Protein AF-A0AAW1U5P9-F1 (afdb_monomer_lite)

Structure (mmCIF, N/CA/C/O backbone):
data_AF-A0AAW1U5P9-F1
#
_entry.id   AF-A0AAW1U5P9-F1
#
loop_
_atom_site.group_PDB
_atom_site.id
_atom_site.type_symbol
_atom_site.label_atom_id
_atom_site.label_alt_id
_atom_site.label_comp_id
_atom_site.label_asym_id
_atom_site.label_entity_id
_atom_site.label_seq_id
_atom_site.pdbx_PDB_ins_code
_atom_site.Cartn_x
_atom_site.Cartn_y
_atom_site.Cartn_z
_atom_site.occupancy
_atom_site.B_iso_or_equiv
_atom_site.auth_seq_id
_atom_site.auth_comp_id
_atom_site.auth_asym_id
_atom_site.auth_atom_id
_atom_site.pdbx_PDB_model_num
ATOM 1 N N . MET A 1 1 ? 28.291 9.299 -18.174 1.00 48.38 1 MET A N 1
ATOM 2 C CA . MET A 1 1 ? 28.175 8.679 -16.845 1.00 48.38 1 MET A CA 1
ATOM 3 C C . MET A 1 1 ? 29.379 9.101 -16.051 1.00 48.38 1 MET A C 1
ATOM 5 O O . MET A 1 1 ? 30.495 8.841 -16.494 1.00 48.38 1 MET A O 1
ATOM 9 N N . LYS A 1 2 ? 29.157 9.832 -14.963 1.00 45.12 2 LYS A N 1
ATOM 10 C CA . LYS A 1 2 ? 30.218 10.038 -13.979 1.00 45.12 2 LYS A CA 1
ATOM 11 C C . LYS A 1 2 ? 30.453 8.709 -13.267 1.00 45.12 2 LYS A C 1
ATOM 13 O O . LYS A 1 2 ? 29.549 7.875 -13.182 1.00 45.12 2 LYS A O 1
ATOM 18 N N . ASP A 1 3 ? 31.670 8.495 -12.792 1.00 51.38 3 ASP A N 1
ATOM 19 C CA . ASP A 1 3 ? 31.967 7.335 -11.963 1.00 51.38 3 ASP A CA 1
ATOM 20 C C . ASP A 1 3 ? 31.011 7.330 -10.759 1.00 51.38 3 ASP A C 1
ATOM 22 O O . ASP A 1 3 ? 30.944 8.315 -10.023 1.00 51.38 3 ASP A O 1
ATOM 26 N N . ASN A 1 4 ? 30.291 6.217 -10.566 1.00 64.50 4 ASN A N 1
ATOM 27 C CA . ASN A 1 4 ? 29.450 5.920 -9.396 1.00 64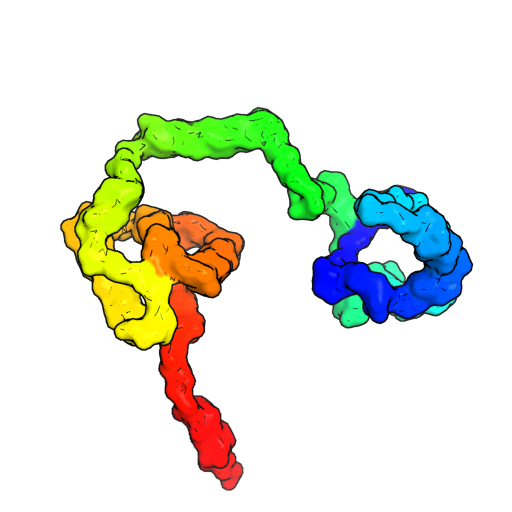.50 4 ASN A CA 1
ATOM 28 C C . ASN A 1 4 ? 27.981 6.419 -9.387 1.00 64.50 4 ASN A C 1
ATOM 30 O O . ASN A 1 4 ? 27.355 6.396 -8.329 1.00 64.50 4 ASN A O 1
ATOM 34 N N . GLU A 1 5 ? 27.398 6.806 -10.527 1.00 74.19 5 GLU A N 1
ATOM 35 C CA . GLU A 1 5 ? 25.946 7.065 -10.625 1.00 74.19 5 GLU A CA 1
ATOM 36 C C . GLU A 1 5 ? 25.176 5.726 -10.703 1.00 74.19 5 GLU A C 1
ATOM 38 O O . GLU A 1 5 ? 25.390 4.919 -11.613 1.00 74.19 5 GLU A O 1
ATOM 43 N N . MET A 1 6 ? 24.297 5.456 -9.734 1.00 81.06 6 MET A N 1
ATOM 44 C CA . MET A 1 6 ? 23.477 4.239 -9.674 1.00 81.06 6 MET A CA 1
ATOM 45 C C . MET A 1 6 ? 22.011 4.622 -9.870 1.00 81.06 6 MET A C 1
ATOM 47 O O . MET A 1 6 ? 21.589 5.634 -9.338 1.00 81.06 6 MET A O 1
ATOM 51 N N . PHE A 1 7 ? 21.228 3.837 -10.609 1.00 83.19 7 PHE A N 1
ATOM 52 C CA . PHE A 1 7 ? 19.817 4.138 -10.879 1.00 83.19 7 PHE A CA 1
ATOM 53 C C . PHE A 1 7 ? 18.933 2.963 -10.470 1.00 83.19 7 PHE A C 1
ATOM 55 O O . PHE A 1 7 ? 19.292 1.807 -10.716 1.00 83.19 7 PHE A O 1
ATOM 62 N N . SER A 1 8 ? 17.795 3.250 -9.832 1.00 86.06 8 SER A N 1
ATOM 63 C CA . SER A 1 8 ? 16.871 2.218 -9.349 1.00 86.06 8 SER A CA 1
ATOM 64 C C . SER A 1 8 ? 15.868 1.828 -10.427 1.00 86.06 8 SER A C 1
ATOM 66 O O . SER A 1 8 ? 15.216 2.684 -11.024 1.00 86.06 8 SER A O 1
ATOM 68 N N . ILE A 1 9 ? 15.707 0.523 -10.656 1.00 86.06 9 ILE A N 1
ATOM 69 C CA . ILE A 1 9 ? 14.618 -0.014 -11.478 1.00 86.06 9 ILE A CA 1
ATOM 70 C C . ILE A 1 9 ? 13.440 -0.331 -10.542 1.00 86.06 9 ILE A C 1
ATOM 72 O O . ILE A 1 9 ? 13.634 -1.091 -9.590 1.00 86.06 9 ILE A O 1
ATOM 76 N N . PRO A 1 10 ? 12.218 0.169 -10.814 1.00 81.81 10 PRO A N 1
ATOM 77 C CA . PRO A 1 10 ? 11.046 -0.115 -9.984 1.00 81.81 10 PRO A CA 1
ATOM 78 C C . PRO A 1 10 ? 10.781 -1.617 -9.819 1.00 81.81 10 PRO A C 1
AT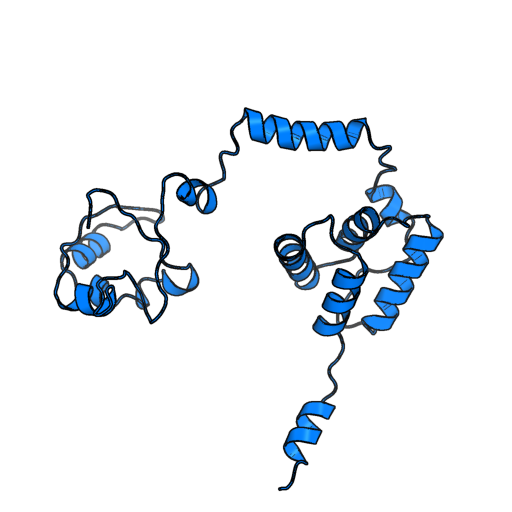OM 80 O O . PRO A 1 10 ? 10.904 -2.366 -10.787 1.00 81.81 10 PRO A O 1
ATOM 83 N N . ASP A 1 11 ? 10.318 -2.057 -8.643 1.00 83.44 11 ASP A N 1
ATOM 84 C CA . ASP A 1 11 ? 10.116 -3.483 -8.301 1.00 83.44 11 ASP A CA 1
ATOM 85 C C . ASP A 1 11 ? 9.337 -4.283 -9.350 1.00 83.44 11 ASP A C 1
ATOM 87 O O . ASP A 1 11 ? 9.671 -5.422 -9.676 1.00 83.44 11 ASP A O 1
ATOM 91 N N . LYS A 1 12 ? 8.303 -3.671 -9.935 1.00 85.25 12 LYS A N 1
ATOM 92 C CA . LYS A 1 12 ? 7.463 -4.300 -10.969 1.00 85.25 12 LYS A CA 1
ATOM 93 C C . LYS A 1 12 ? 8.224 -4.577 -12.269 1.00 85.25 12 LYS A C 1
ATOM 95 O O . LYS A 1 12 ? 7.792 -5.409 -13.064 1.00 85.25 12 LYS A O 1
ATOM 100 N N . LEU A 1 13 ? 9.323 -3.860 -12.489 1.00 85.12 13 LEU A N 1
ATOM 101 C CA . LEU A 1 13 ? 10.150 -3.896 -13.688 1.00 85.12 13 LEU A CA 1
ATOM 102 C C . LEU A 1 13 ? 11.492 -4.609 -13.479 1.00 85.12 13 LEU A C 1
ATOM 104 O O . LEU A 1 13 ? 12.116 -4.940 -14.476 1.00 85.12 13 LEU A O 1
ATOM 108 N N . GLN A 1 14 ? 11.887 -4.912 -12.236 1.00 87.25 14 GLN A N 1
ATOM 109 C CA . GLN A 1 14 ? 13.105 -5.667 -11.898 1.00 87.25 14 GLN A CA 1
ATOM 110 C C . GLN A 1 14 ? 13.171 -7.128 -12.397 1.00 87.25 14 GLN A C 1
ATOM 112 O O . GLN A 1 14 ? 14.285 -7.639 -12.560 1.00 87.25 14 GLN A O 1
ATOM 117 N N . PRO A 1 15 ? 12.059 -7.874 -12.605 1.00 89.25 15 PRO A N 1
ATOM 118 C CA . PRO A 1 15 ? 12.152 -9.260 -13.047 1.00 89.25 15 PRO A CA 1
ATOM 119 C C . PRO A 1 15 ? 12.975 -9.413 -14.329 1.00 89.25 15 PRO A C 1
ATOM 121 O O . PRO A 1 15 ? 12.656 -8.837 -15.363 1.00 89.25 15 PRO A O 1
ATOM 124 N N . VAL A 1 16 ? 13.985 -10.289 -14.288 1.00 87.25 16 VAL A N 1
ATOM 125 C CA . VAL A 1 16 ? 14.960 -10.474 -15.382 1.00 87.25 16 VAL A CA 1
ATOM 126 C C . VAL A 1 16 ? 14.334 -10.755 -16.749 1.00 87.25 16 VAL A C 1
ATOM 128 O O . VAL A 1 16 ? 14.873 -10.351 -17.772 1.00 87.25 16 VAL A O 1
ATOM 131 N N . LYS A 1 17 ? 13.156 -11.391 -16.760 1.00 88.81 17 LYS A N 1
ATOM 132 C CA . LYS A 1 17 ? 12.369 -11.687 -17.967 1.00 88.81 17 LYS A CA 1
ATOM 133 C C . LYS A 1 17 ? 11.932 -10.435 -18.734 1.00 88.81 17 LYS A C 1
ATOM 135 O O . LYS A 1 17 ? 11.450 -10.557 -19.848 1.00 88.81 17 LYS A O 1
ATOM 140 N N . LEU A 1 18 ? 12.016 -9.258 -18.118 1.00 90.56 18 LEU A N 1
ATOM 141 C CA . LEU A 1 18 ? 11.680 -7.983 -18.743 1.00 90.56 18 LEU A CA 1
ATOM 142 C C . LEU A 1 18 ? 12.897 -7.334 -19.414 1.00 90.56 18 LEU A C 1
ATOM 144 O O . LEU A 1 18 ? 12.707 -6.391 -20.177 1.00 90.56 18 LEU A O 1
ATOM 148 N N . HIS A 1 19 ? 14.109 -7.834 -19.153 1.00 92.38 19 HIS A N 1
ATOM 149 C CA . HIS A 1 19 ? 15.386 -7.246 -19.556 1.00 92.38 19 HIS A CA 1
ATOM 150 C C . HIS A 1 19 ? 16.081 -8.075 -20.652 1.00 92.38 19 HIS A C 1
ATOM 152 O O . HIS A 1 19 ? 17.210 -8.544 -20.482 1.00 92.38 19 HIS A O 1
ATOM 158 N N . ASP A 1 20 ? 15.416 -8.253 -21.797 1.00 91.38 20 ASP A N 1
ATOM 159 C CA . ASP A 1 20 ? 15.897 -9.110 -22.893 1.00 91.38 20 ASP A CA 1
ATOM 160 C C . ASP A 1 20 ? 17.294 -8.717 -23.400 1.00 91.38 20 ASP A C 1
ATOM 162 O O . ASP A 1 20 ? 18.149 -9.581 -23.605 1.00 91.38 20 ASP A O 1
ATOM 166 N N . ALA A 1 21 ? 17.561 -7.414 -23.538 1.00 89.88 21 ALA A N 1
ATOM 167 C CA . ALA A 1 21 ? 18.862 -6.900 -23.968 1.00 89.88 21 ALA A CA 1
ATOM 168 C C . ALA A 1 21 ? 19.995 -7.294 -22.998 1.00 89.88 21 ALA A C 1
ATOM 170 O O . ALA A 1 21 ? 21.075 -7.693 -23.433 1.00 89.88 21 ALA A O 1
ATOM 171 N N . VAL A 1 22 ? 19.736 -7.275 -21.683 1.00 91.44 22 VAL A N 1
ATOM 172 C CA . VAL A 1 22 ? 20.699 -7.726 -20.660 1.00 91.44 22 VAL A CA 1
ATOM 173 C C . VAL A 1 22 ? 20.889 -9.235 -20.740 1.00 91.44 22 VAL A C 1
ATOM 175 O O . VAL A 1 22 ? 22.025 -9.713 -20.691 1.00 91.44 22 VAL A O 1
ATOM 178 N N . MET A 1 23 ? 19.803 -9.994 -20.920 1.00 90.12 23 MET A N 1
ATOM 179 C CA . MET A 1 23 ? 19.863 -11.452 -21.007 1.00 90.12 23 MET A CA 1
ATOM 180 C C . MET A 1 23 ? 20.708 -11.951 -22.182 1.00 90.12 23 MET A C 1
ATOM 182 O O . MET A 1 23 ? 21.353 -12.993 -22.069 1.00 90.12 23 MET A O 1
ATOM 186 N N . LYS A 1 24 ? 20.746 -11.223 -23.300 1.00 90.12 24 LYS A N 1
ATOM 187 C CA . LYS A 1 24 ? 21.588 -11.573 -24.455 1.00 90.12 24 LYS A CA 1
ATOM 188 C C . LYS A 1 24 ? 23.085 -11.389 -24.198 1.00 90.12 24 LYS A C 1
ATOM 190 O O . LYS A 1 24 ? 23.901 -11.936 -24.938 1.00 90.12 24 LYS A O 1
ATOM 195 N N . THR A 1 25 ? 23.478 -10.633 -23.172 1.00 91.19 25 THR A N 1
ATOM 196 C CA . THR A 1 25 ? 24.897 -10.363 -22.922 1.00 91.19 25 THR A CA 1
ATOM 197 C C . THR A 1 25 ? 25.643 -11.616 -22.466 1.00 91.19 25 THR A C 1
ATOM 199 O O . THR A 1 25 ? 25.174 -12.407 -21.644 1.00 91.19 25 THR A O 1
ATOM 202 N N . HIS A 1 26 ? 26.869 -11.782 -22.963 1.00 91.12 26 HIS A N 1
ATOM 203 C CA . HIS A 1 26 ? 27.720 -12.918 -22.601 1.00 91.12 26 HIS A CA 1
ATOM 204 C C . HIS A 1 26 ? 28.043 -12.958 -21.094 1.00 91.12 26 HIS A C 1
ATOM 206 O O . HIS A 1 26 ? 28.198 -14.036 -20.522 1.00 91.12 26 HIS A O 1
ATOM 212 N N . ILE A 1 27 ? 28.122 -11.792 -20.439 1.00 90.62 27 ILE A N 1
ATOM 213 C CA . ILE A 1 27 ? 28.323 -11.683 -18.989 1.00 90.62 27 ILE A CA 1
ATOM 214 C C . ILE A 1 27 ? 27.120 -12.252 -18.240 1.00 90.62 27 ILE A C 1
ATOM 216 O O . ILE A 1 27 ? 27.306 -13.079 -17.348 1.00 90.62 27 ILE A O 1
ATOM 220 N N . PHE A 1 28 ? 25.896 -11.882 -18.630 1.00 90.31 28 PHE A N 1
ATOM 221 C CA . PHE A 1 28 ? 24.690 -12.421 -18.006 1.00 90.31 28 PHE A CA 1
ATOM 222 C C . PHE A 1 28 ? 24.611 -13.947 -18.140 1.00 90.31 28 PHE A C 1
ATOM 224 O O . PHE A 1 28 ? 24.324 -14.637 -17.163 1.00 90.31 28 PHE A O 1
ATOM 231 N N . GLN A 1 29 ? 24.937 -14.496 -19.315 1.00 90.44 29 GLN A N 1
ATOM 232 C CA . GLN A 1 29 ? 24.950 -15.949 -19.518 1.00 90.44 29 GLN A CA 1
ATOM 233 C C . GLN A 1 29 ? 25.956 -16.653 -18.594 1.00 90.44 29 GLN A C 1
ATOM 235 O O . GLN A 1 29 ? 25.620 -17.661 -17.972 1.00 90.44 29 GLN A O 1
ATOM 240 N N . LYS A 1 30 ? 27.154 -16.081 -18.405 1.00 90.69 30 LYS A N 1
ATOM 241 C CA . LYS A 1 30 ? 28.139 -16.592 -17.434 1.00 90.69 30 LYS A CA 1
ATOM 242 C C . LYS A 1 30 ? 27.617 -16.521 -15.995 1.00 90.69 30 LYS A C 1
ATOM 244 O O . LYS A 1 30 ? 27.738 -17.495 -15.249 1.00 90.69 30 LYS A O 1
ATOM 249 N N . VAL A 1 31 ? 26.989 -15.412 -15.598 1.00 89.38 31 VAL A N 1
ATOM 250 C CA . VAL A 1 31 ? 26.372 -15.277 -14.265 1.00 89.38 31 VAL A CA 1
ATOM 251 C C . VAL A 1 31 ? 25.300 -16.344 -14.052 1.00 89.38 31 VAL A C 1
ATOM 253 O O . VAL A 1 31 ? 25.328 -17.054 -13.051 1.00 89.38 31 VAL A O 1
ATOM 256 N N . ARG A 1 32 ? 24.418 -16.550 -15.032 1.00 86.69 32 ARG A N 1
ATOM 257 C CA . ARG A 1 32 ? 23.360 -17.564 -14.969 1.00 86.69 32 ARG A CA 1
ATOM 258 C C . ARG A 1 32 ? 23.902 -18.980 -14.763 1.00 86.69 32 ARG A C 1
ATOM 260 O O . ARG A 1 32 ? 23.296 -19.754 -14.035 1.00 86.69 32 ARG A O 1
ATOM 267 N N . THR A 1 33 ? 25.033 -19.320 -15.379 1.00 87.88 33 THR A N 1
ATOM 268 C CA . THR A 1 33 ? 25.667 -20.640 -15.193 1.00 87.88 33 THR A CA 1
ATOM 269 C C . THR A 1 33 ? 26.395 -20.802 -13.854 1.00 87.88 33 THR A C 1
ATOM 271 O O . THR A 1 33 ? 26.596 -21.927 -13.399 1.00 87.88 33 THR A O 1
ATOM 274 N N . THR A 1 34 ? 26.799 -19.694 -13.224 1.00 86.19 34 THR A N 1
ATOM 275 C CA . THR A 1 34 ? 27.612 -19.695 -11.994 1.00 86.19 34 THR A CA 1
ATOM 276 C C . THR A 1 34 ? 26.786 -19.552 -10.716 1.00 86.19 34 THR A C 1
ATOM 278 O O . THR A 1 34 ? 27.224 -20.024 -9.670 1.00 86.19 34 THR A O 1
ATOM 281 N N . LEU A 1 35 ? 25.592 -18.958 -10.783 1.00 86.94 35 LEU A N 1
ATOM 282 C CA . LEU A 1 35 ? 24.643 -18.909 -9.667 1.00 86.94 35 LEU A CA 1
ATOM 283 C C . LEU A 1 35 ? 23.876 -20.237 -9.579 1.00 86.94 35 LEU A C 1
ATOM 285 O O . LEU A 1 35 ? 22.883 -20.434 -10.277 1.00 86.94 35 LEU A O 1
ATOM 289 N N . GLN A 1 36 ? 24.357 -21.164 -8.746 1.00 80.38 36 GLN A N 1
ATOM 290 C CA . GLN A 1 36 ? 23.812 -22.528 -8.659 1.00 80.38 36 GLN A CA 1
ATOM 291 C C . GLN A 1 36 ? 23.010 -22.789 -7.381 1.00 80.38 36 GLN A C 1
ATOM 293 O O . GLN A 1 36 ? 22.105 -23.626 -7.390 1.00 80.38 36 GLN A O 1
ATOM 298 N N . ARG A 1 37 ? 23.313 -22.097 -6.274 1.00 81.62 37 ARG A N 1
ATOM 299 C CA . ARG A 1 37 ? 22.613 -22.286 -4.998 1.00 81.62 37 ARG A CA 1
ATOM 300 C C . ARG A 1 37 ? 21.555 -21.209 -4.782 1.00 81.62 37 ARG A C 1
ATOM 302 O O . ARG A 1 37 ? 21.640 -20.090 -5.288 1.00 81.62 37 ARG A O 1
ATOM 309 N N . ARG A 1 38 ? 20.530 -21.553 -3.996 1.00 70.06 38 ARG A N 1
ATOM 310 C CA . ARG A 1 38 ? 19.533 -20.575 -3.543 1.00 70.06 38 ARG A CA 1
ATOM 311 C C . ARG A 1 38 ? 20.245 -19.492 -2.729 1.00 70.06 38 ARG A C 1
ATOM 313 O O . ARG A 1 38 ? 21.048 -19.819 -1.863 1.00 70.06 38 ARG A O 1
ATOM 320 N N . HIS A 1 39 ? 19.900 -18.235 -3.001 1.00 80.00 39 HIS A N 1
ATOM 321 C CA . HIS A 1 39 ? 20.471 -17.027 -2.387 1.00 80.00 39 HIS A CA 1
ATOM 322 C C . HIS A 1 39 ? 21.902 -16.653 -2.808 1.00 80.00 39 HIS A C 1
ATOM 324 O O . HIS A 1 39 ? 22.426 -15.673 -2.278 1.00 80.00 39 HIS A O 1
ATOM 330 N N . ASP A 1 40 ? 22.504 -17.331 -3.794 1.00 81.00 40 ASP A N 1
ATOM 331 C CA . ASP A 1 40 ? 23.744 -16.841 -4.403 1.00 81.00 40 ASP A CA 1
ATOM 332 C C . ASP A 1 40 ? 23.484 -15.482 -5.079 1.00 81.00 40 ASP A C 1
ATOM 334 O O . ASP A 1 40 ? 22.561 -15.329 -5.885 1.00 81.00 40 ASP A O 1
ATOM 338 N N . LYS A 1 41 ? 24.310 -14.484 -4.757 1.00 84.62 41 LYS A N 1
ATOM 339 C CA . LYS A 1 41 ? 24.285 -13.149 -5.369 1.00 84.62 41 LYS A CA 1
ATOM 340 C C . LYS A 1 41 ? 25.670 -12.816 -5.903 1.00 84.62 41 LYS A C 1
ATOM 342 O O . LYS A 1 41 ? 26.676 -13.139 -5.273 1.00 84.62 41 LYS A O 1
ATOM 347 N N . ARG A 1 42 ? 25.731 -12.151 -7.057 1.00 82.12 42 ARG A N 1
ATOM 348 C CA . ARG A 1 42 ? 26.996 -11.706 -7.645 1.00 82.12 42 ARG A CA 1
ATOM 349 C C . ARG A 1 42 ? 26.826 -10.387 -8.374 1.00 82.12 42 ARG A C 1
ATOM 351 O O . ARG A 1 42 ? 25.918 -10.242 -9.185 1.00 82.12 42 ARG A O 1
ATOM 358 N N . GLN A 1 43 ? 27.733 -9.461 -8.096 1.00 85.31 43 GLN A N 1
ATOM 359 C CA . GLN A 1 43 ? 27.838 -8.201 -8.814 1.00 85.31 43 GLN A CA 1
ATOM 360 C C . GLN A 1 43 ? 28.810 -8.371 -9.982 1.00 85.31 43 GLN A C 1
ATOM 362 O O . GLN A 1 43 ? 29.884 -8.958 -9.830 1.00 85.31 43 GLN A O 1
ATOM 367 N N . VAL A 1 44 ? 28.409 -7.894 -11.156 1.00 85.44 44 VAL A N 1
ATOM 368 C CA . VAL A 1 44 ? 29.209 -7.936 -12.382 1.00 85.44 44 VAL A CA 1
ATOM 369 C C . VAL A 1 44 ? 29.072 -6.622 -13.130 1.00 85.44 44 VAL A C 1
ATOM 371 O O . VAL A 1 44 ? 28.047 -5.951 -13.035 1.00 85.44 44 VAL A O 1
ATOM 374 N N . TRP A 1 45 ? 30.097 -6.291 -13.904 1.00 86.69 45 TRP A N 1
ATOM 375 C CA . TRP A 1 45 ? 30.088 -5.142 -14.798 1.00 86.69 45 TRP A CA 1
ATOM 376 C C . TRP A 1 45 ? 29.741 -5.601 -16.213 1.00 86.69 45 TRP A C 1
ATOM 378 O O . TRP A 1 45 ? 30.298 -6.584 -16.706 1.00 86.69 45 TRP A O 1
ATOM 388 N N . ILE A 1 46 ? 28.814 -4.896 -16.857 1.00 86.81 46 ILE A N 1
ATOM 389 C CA . ILE A 1 46 ? 28.417 -5.128 -18.247 1.00 86.81 46 ILE A CA 1
ATOM 390 C C . ILE A 1 46 ? 28.720 -3.850 -19.022 1.00 86.81 46 ILE A C 1
ATOM 392 O O . ILE A 1 46 ? 28.278 -2.770 -18.640 1.00 86.81 46 ILE A O 1
ATOM 396 N N . SER A 1 47 ? 29.480 -3.967 -20.108 1.00 86.88 47 SER A N 1
ATOM 397 C CA . SER A 1 47 ? 29.719 -2.843 -21.014 1.00 86.88 47 SER A CA 1
ATOM 398 C C . SER A 1 47 ? 28.433 -2.478 -21.759 1.00 86.88 47 SER A C 1
ATOM 400 O O . SER A 1 47 ? 27.720 -3.365 -22.230 1.00 86.88 47 SER A O 1
ATOM 402 N N . ILE A 1 48 ? 28.154 -1.181 -21.900 1.00 86.88 48 ILE A N 1
ATOM 403 C CA . ILE A 1 48 ? 26.968 -0.691 -22.612 1.00 86.88 48 ILE A CA 1
ATOM 404 C C . ILE A 1 48 ? 27.124 -0.988 -24.110 1.00 86.88 48 ILE A C 1
ATOM 406 O O . ILE A 1 48 ? 27.950 -0.381 -24.791 1.00 86.88 48 ILE A O 1
ATOM 410 N N . THR A 1 49 ? 26.333 -1.933 -24.617 1.00 89.50 49 THR A N 1
ATOM 411 C CA . THR A 1 49 ? 26.199 -2.224 -26.052 1.00 89.50 49 THR A CA 1
ATOM 412 C C . THR A 1 49 ? 25.168 -1.288 -26.696 1.00 89.50 49 THR A C 1
ATOM 414 O O . THR A 1 49 ? 24.366 -0.701 -25.970 1.00 89.50 49 THR A O 1
ATOM 417 N N . PRO A 1 50 ? 25.128 -1.160 -28.037 1.00 88.62 50 PRO A N 1
ATOM 418 C CA . PRO A 1 50 ? 24.092 -0.376 -28.716 1.00 88.62 50 PRO A CA 1
ATOM 419 C C . PRO A 1 50 ? 22.669 -0.805 -28.326 1.00 88.62 50 PRO A C 1
ATOM 421 O O . PRO A 1 50 ? 21.879 0.033 -27.920 1.00 88.62 50 PRO A O 1
ATOM 424 N N . GLU A 1 51 ? 22.389 -2.117 -28.285 1.00 89.56 51 GLU A N 1
ATOM 425 C CA . GLU A 1 51 ? 21.079 -2.638 -27.847 1.00 89.56 51 GLU A CA 1
ATOM 426 C C . GLU A 1 51 ? 20.708 -2.208 -26.416 1.00 89.56 51 GLU A C 1
ATOM 428 O O . GLU A 1 51 ? 19.548 -1.918 -26.126 1.00 89.56 51 GLU A O 1
ATOM 433 N N . LEU A 1 52 ? 21.685 -2.173 -25.499 1.00 89.56 52 LEU A N 1
ATOM 434 C CA . LEU A 1 52 ? 21.457 -1.703 -24.132 1.00 89.56 52 LEU A CA 1
ATOM 435 C C . LEU A 1 52 ? 21.273 -0.189 -24.084 1.00 89.56 52 LEU A C 1
ATOM 437 O O . LEU A 1 52 ? 20.451 0.285 -23.308 1.00 89.56 52 LEU A O 1
ATOM 441 N N . ARG A 1 53 ? 22.011 0.560 -24.907 1.00 88.56 53 ARG A N 1
ATOM 442 C CA . ARG A 1 53 ? 21.862 2.010 -24.990 1.00 88.56 53 ARG A CA 1
ATOM 443 C C . ARG A 1 53 ? 20.442 2.374 -25.411 1.00 88.56 53 ARG A C 1
ATOM 445 O O . ARG A 1 53 ? 19.786 3.092 -24.676 1.00 88.56 53 ARG A O 1
ATOM 452 N N . ASP A 1 54 ? 19.947 1.784 -26.491 1.00 87.81 54 ASP A N 1
ATOM 453 C CA . ASP A 1 54 ? 18.607 2.075 -27.015 1.00 87.81 54 ASP A CA 1
ATOM 454 C C . ASP A 1 54 ? 17.487 1.645 -26.051 1.00 87.81 54 ASP A C 1
ATOM 456 O O . ASP A 1 54 ? 16.387 2.189 -26.066 1.00 87.81 54 ASP A O 1
ATOM 460 N N . THR A 1 55 ? 17.750 0.649 -25.197 1.00 89.00 55 THR A N 1
ATOM 461 C CA . THR A 1 55 ? 16.761 0.154 -24.225 1.00 89.00 55 THR A CA 1
ATOM 462 C C . THR A 1 55 ? 16.726 0.985 -22.940 1.00 89.00 55 THR A C 1
ATOM 464 O O . THR A 1 55 ? 15.661 1.111 -22.331 1.00 89.00 55 THR A O 1
ATOM 467 N N . TYR A 1 56 ? 17.884 1.484 -22.493 1.00 89.69 56 TYR A N 1
ATOM 468 C CA . TYR A 1 56 ? 18.043 2.100 -21.171 1.00 89.69 56 TYR A CA 1
ATOM 469 C C . TYR A 1 56 ? 18.316 3.603 -21.194 1.00 89.69 56 TYR A C 1
ATOM 471 O O . TYR A 1 56 ? 18.374 4.220 -20.134 1.00 89.69 56 TYR A O 1
ATOM 479 N N . PHE A 1 57 ? 18.491 4.191 -22.373 1.00 87.94 57 PHE A N 1
ATOM 480 C CA . PHE A 1 57 ? 18.689 5.620 -22.558 1.00 87.94 57 PHE A CA 1
ATOM 481 C C . PHE A 1 57 ? 17.668 6.145 -23.565 1.00 87.94 57 PHE A C 1
ATOM 483 O O . PHE A 1 57 ? 17.269 5.429 -24.483 1.00 87.94 57 PHE A O 1
ATOM 490 N N . ASP A 1 58 ? 17.211 7.375 -23.372 1.00 84.38 58 ASP A N 1
ATOM 491 C CA . ASP A 1 58 ? 16.473 8.106 -24.400 1.00 84.38 58 ASP A CA 1
ATOM 492 C C . ASP A 1 58 ? 17.426 8.880 -25.333 1.00 84.38 58 ASP A C 1
ATOM 494 O O . ASP A 1 58 ? 18.653 8.828 -25.196 1.00 84.38 58 ASP A O 1
ATOM 498 N N . GLU A 1 59 ? 16.851 9.579 -26.314 1.00 80.69 59 GLU A N 1
ATOM 499 C CA . GLU A 1 59 ? 17.590 10.400 -27.285 1.00 80.69 59 GLU A CA 1
ATOM 500 C C . GLU A 1 59 ? 18.328 11.577 -26.622 1.00 80.69 59 GLU A C 1
ATOM 502 O O . GLU A 1 59 ? 19.361 12.021 -27.125 1.00 80.69 59 GLU A O 1
ATOM 507 N N . ASP A 1 60 ? 17.838 12.028 -25.464 1.00 77.62 60 ASP A N 1
ATOM 508 C CA . ASP A 1 60 ? 18.397 13.124 -24.671 1.00 77.62 60 ASP A CA 1
ATOM 509 C C . ASP A 1 60 ? 19.473 12.648 -23.670 1.00 77.62 60 ASP A C 1
ATOM 511 O O . ASP A 1 60 ? 20.122 13.457 -23.002 1.00 77.62 60 ASP A O 1
ATOM 515 N N . GLY A 1 61 ? 19.715 11.335 -23.585 1.00 76.25 61 GLY A N 1
ATOM 516 C CA . GLY A 1 61 ? 20.715 10.721 -22.714 1.00 76.25 61 GLY A CA 1
ATOM 517 C C . GLY A 1 61 ? 20.261 10.483 -21.272 1.00 76.25 61 GLY A C 1
ATOM 518 O O . GLY A 1 61 ? 21.099 10.140 -20.431 1.00 76.25 61 GLY A O 1
ATOM 519 N N . ASN A 1 62 ? 18.969 10.623 -20.970 1.00 80.25 62 ASN A N 1
ATOM 520 C CA . ASN A 1 62 ? 18.406 10.260 -19.675 1.00 80.25 62 ASN A CA 1
ATOM 521 C C . ASN A 1 62 ? 18.250 8.746 -19.553 1.00 80.25 62 ASN A C 1
ATOM 523 O O . ASN A 1 62 ? 17.963 8.046 -20.524 1.00 80.25 62 ASN A O 1
ATOM 527 N N . ILE A 1 63 ? 18.399 8.235 -18.331 1.00 84.44 63 ILE A N 1
ATOM 528 C CA . ILE A 1 63 ? 18.284 6.802 -18.071 1.00 84.44 63 ILE A CA 1
ATOM 529 C C . ILE A 1 63 ? 16.821 6.451 -17.839 1.00 84.44 63 ILE A C 1
ATOM 531 O O . ILE A 1 63 ? 16.192 6.927 -16.896 1.00 84.44 63 ILE A O 1
ATOM 535 N N . GLN A 1 64 ? 16.292 5.573 -18.681 1.00 85.31 64 GLN A N 1
ATOM 536 C CA . GLN A 1 64 ? 14.905 5.138 -18.640 1.00 85.31 64 GLN A CA 1
ATOM 537 C C . GLN A 1 64 ? 14.783 3.625 -18.794 1.00 85.31 64 GLN A C 1
ATOM 539 O O . GLN A 1 64 ? 15.718 2.938 -19.183 1.00 85.31 64 GLN A O 1
ATOM 544 N N . PHE A 1 65 ? 13.606 3.077 -18.519 1.00 88.50 65 PHE A N 1
ATOM 545 C CA . PHE A 1 65 ? 13.276 1.707 -18.881 1.00 88.50 65 PHE A CA 1
ATOM 546 C C . PHE A 1 65 ? 11.774 1.566 -19.126 1.00 88.50 65 PHE A C 1
ATOM 548 O O . PHE A 1 65 ? 10.962 1.881 -18.260 1.00 88.50 65 PHE A O 1
ATOM 555 N N . LYS A 1 66 ? 11.384 1.085 -20.316 1.00 82.50 66 LYS A N 1
ATOM 556 C CA . LYS A 1 66 ? 9.972 0.936 -20.735 1.00 82.50 66 LYS A CA 1
ATOM 557 C C . LYS A 1 66 ? 9.130 2.214 -20.553 1.00 82.50 66 LYS A C 1
ATOM 559 O O . LYS A 1 66 ? 7.981 2.139 -20.125 1.00 82.50 66 LYS A O 1
ATOM 564 N N . GLY A 1 67 ? 9.711 3.373 -20.867 1.00 75.44 67 GLY A N 1
ATOM 565 C CA . GLY A 1 67 ? 9.051 4.679 -20.747 1.00 75.44 67 GLY A CA 1
ATOM 566 C C . GLY A 1 67 ? 8.983 5.238 -19.321 1.00 75.44 67 GLY A C 1
ATOM 567 O O . GLY A 1 67 ? 8.321 6.247 -19.102 1.00 75.44 67 GLY A O 1
ATOM 568 N N . TYR A 1 68 ? 9.651 4.600 -18.355 1.00 78.00 68 TYR A N 1
ATOM 569 C CA . TYR A 1 68 ? 9.850 5.142 -17.012 1.00 78.00 68 TYR A CA 1
ATOM 570 C C . TYR A 1 68 ? 11.241 5.746 -16.899 1.00 78.00 68 TYR A C 1
ATOM 572 O O . TYR A 1 68 ? 12.222 5.029 -17.080 1.00 78.00 68 TYR A O 1
ATOM 580 N N . LEU A 1 69 ? 11.327 7.027 -16.551 1.00 82.12 69 LEU A N 1
ATOM 581 C CA . LEU A 1 69 ? 12.585 7.650 -16.152 1.00 82.12 69 LEU A CA 1
ATOM 582 C C . LEU A 1 69 ? 13.050 7.033 -14.825 1.00 82.12 69 LEU A C 1
ATOM 584 O O . LEU A 1 69 ? 12.251 6.912 -13.893 1.00 82.12 69 LEU A O 1
ATOM 588 N N . LEU A 1 70 ? 14.307 6.596 -14.755 1.00 83.25 70 LEU A N 1
ATOM 589 C CA . LEU A 1 70 ? 14.847 5.965 -13.553 1.00 83.25 70 LEU A CA 1
ATOM 590 C C . LEU A 1 70 ? 15.374 7.017 -12.580 1.00 83.25 70 LEU A C 1
ATOM 592 O O . LEU A 1 70 ? 15.970 8.017 -12.976 1.00 83.25 70 LEU A O 1
ATOM 596 N N . GLU A 1 71 ? 15.175 6.760 -11.292 1.00 76.56 71 GLU A N 1
ATOM 597 C CA . GLU A 1 71 ? 15.649 7.641 -10.229 1.00 76.56 71 GLU A CA 1
ATOM 598 C C . GLU A 1 71 ? 17.105 7.333 -9.882 1.00 76.56 71 GLU A C 1
ATOM 600 O O . GLU A 1 71 ? 17.496 6.169 -9.736 1.00 76.56 71 GLU A O 1
ATOM 605 N N . GLU A 1 72 ? 17.906 8.387 -9.726 1.00 79.88 72 GLU A N 1
ATOM 606 C CA . GLU A 1 72 ? 19.285 8.274 -9.271 1.00 79.88 72 GLU A CA 1
ATOM 607 C C . GLU A 1 72 ? 19.327 7.897 -7.782 1.00 79.88 72 GLU A C 1
ATOM 609 O O . GLU A 1 72 ? 18.793 8.571 -6.893 1.00 79.88 72 GLU A O 1
ATOM 614 N N . ILE A 1 73 ? 20.011 6.797 -7.501 1.00 78.25 73 ILE A N 1
ATOM 615 C CA . ILE A 1 73 ? 20.343 6.335 -6.168 1.00 78.25 73 ILE A CA 1
ATOM 616 C C . ILE A 1 73 ? 21.564 7.124 -5.686 1.00 78.25 73 ILE A C 1
ATOM 618 O O . ILE A 1 73 ? 22.715 6.738 -5.889 1.00 78.25 73 ILE A O 1
ATOM 622 N N . THR A 1 74 ? 21.303 8.226 -4.991 1.00 75.06 74 THR A N 1
ATOM 623 C CA . THR A 1 74 ? 22.314 8.924 -4.190 1.00 75.06 74 THR A CA 1
ATOM 624 C C . THR A 1 74 ? 22.478 8.223 -2.836 1.00 75.06 74 THR A C 1
ATOM 626 O O . THR A 1 74 ? 21.616 7.442 -2.428 1.00 75.06 74 THR A O 1
ATOM 629 N N . ALA A 1 75 ? 23.550 8.498 -2.085 1.00 57.09 75 ALA A N 1
ATOM 630 C CA . ALA A 1 75 ? 23.708 7.973 -0.717 1.00 57.09 75 ALA A CA 1
ATOM 631 C C . ALA A 1 75 ? 22.496 8.297 0.194 1.00 57.09 75 ALA A C 1
ATOM 633 O O . ALA A 1 75 ? 22.207 7.559 1.133 1.00 57.09 75 ALA A O 1
ATOM 634 N N . THR A 1 76 ? 21.738 9.349 -0.132 1.00 48.97 76 THR A N 1
ATOM 635 C CA . THR A 1 76 ? 20.468 9.721 0.510 1.00 48.97 76 THR A CA 1
ATOM 636 C C . THR A 1 76 ? 19.296 8.823 0.074 1.00 48.97 76 THR A C 1
ATOM 638 O O . THR A 1 76 ? 18.420 8.522 0.882 1.00 48.97 76 THR A O 1
ATOM 641 N N . THR A 1 77 ? 19.284 8.347 -1.176 1.00 48.00 77 THR A N 1
ATOM 642 C CA . THR A 1 77 ? 18.275 7.416 -1.721 1.00 48.00 77 THR A CA 1
ATOM 643 C C . THR A 1 77 ? 18.537 5.961 -1.297 1.00 48.00 77 THR A C 1
ATOM 645 O O . THR A 1 77 ? 17.592 5.197 -1.122 1.00 48.00 77 THR A O 1
ATOM 648 N N . GLN A 1 78 ? 19.795 5.569 -1.027 1.00 43.94 78 GLN A N 1
ATOM 649 C CA . GLN A 1 78 ? 20.123 4.233 -0.482 1.00 43.94 78 GLN A CA 1
ATOM 650 C C . GLN A 1 78 ? 19.491 3.971 0.894 1.00 43.94 78 GLN A C 1
ATOM 652 O O . GLN A 1 78 ? 19.276 2.817 1.257 1.00 43.94 78 GLN A O 1
ATOM 657 N N . GLN A 1 79 ? 19.125 5.023 1.633 1.00 39.38 79 GLN A N 1
ATOM 658 C CA . GLN A 1 79 ? 18.381 4.903 2.889 1.00 39.38 79 GLN A CA 1
ATOM 659 C C . GLN A 1 79 ? 16.887 4.608 2.693 1.00 39.38 79 GLN A C 1
ATOM 661 O O . GLN A 1 79 ? 16.195 4.390 3.682 1.00 39.38 79 GLN A O 1
ATOM 666 N N . GLN A 1 80 ? 16.353 4.614 1.468 1.00 42.31 80 GLN A N 1
ATOM 667 C CA . GLN A 1 80 ? 14.931 4.339 1.232 1.00 42.31 80 GLN A CA 1
ATOM 668 C C . GLN A 1 80 ? 14.645 2.894 0.797 1.00 42.31 80 GLN A C 1
ATOM 670 O O . GLN A 1 80 ? 13.570 2.407 1.133 1.00 42.31 80 GLN A O 1
ATOM 675 N N . ASP A 1 81 ? 15.622 2.174 0.226 1.00 37.88 81 ASP A N 1
ATOM 676 C CA . ASP A 1 81 ? 15.434 0.793 -0.276 1.00 37.88 81 ASP A CA 1
ATOM 677 C C . ASP A 1 81 ? 16.362 -0.271 0.344 1.00 37.88 81 ASP A C 1
ATOM 679 O O . ASP A 1 81 ? 16.325 -1.454 0.008 1.00 37.88 81 ASP A O 1
ATOM 683 N N . SER A 1 82 ? 17.163 0.100 1.337 1.00 38.16 82 SER A N 1
ATOM 684 C CA . SER A 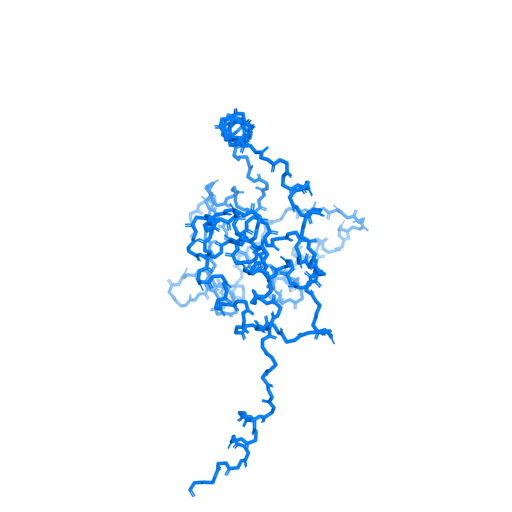1 82 ? 17.685 -0.820 2.350 1.00 38.16 82 SER A CA 1
ATOM 685 C C . SER A 1 82 ? 17.422 -0.155 3.683 1.00 38.16 82 SER A C 1
ATOM 687 O O . SER A 1 82 ? 17.799 0.999 3.831 1.00 38.16 82 SER A O 1
ATOM 689 N N . THR A 1 83 ? 16.725 -0.844 4.593 1.00 37.84 83 THR A N 1
ATOM 690 C CA . THR A 1 83 ? 16.501 -0.491 6.008 1.00 37.84 83 THR A CA 1
ATOM 691 C C . THR A 1 83 ? 17.058 0.882 6.373 1.00 37.84 83 THR A C 1
ATOM 693 O O . THR A 1 83 ? 18.267 0.994 6.557 1.00 37.84 83 THR A O 1
ATOM 696 N N . LYS A 1 84 ? 16.211 1.921 6.450 1.00 34.56 84 LYS A N 1
ATOM 697 C CA . LYS A 1 84 ? 16.618 3.219 6.9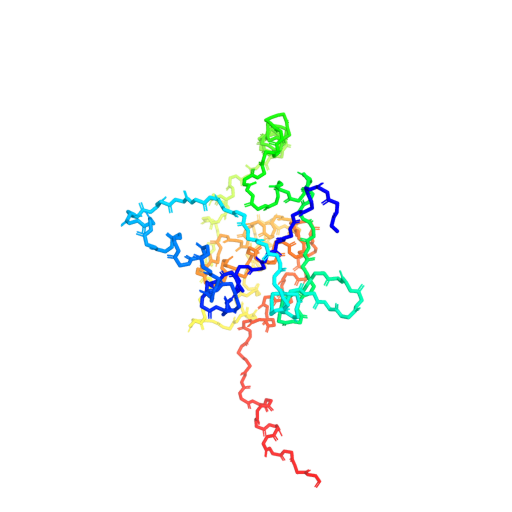95 1.00 34.56 84 LYS A CA 1
ATOM 698 C C . LYS A 1 84 ? 17.419 2.971 8.282 1.00 34.56 84 LYS A C 1
ATOM 700 O O . LYS A 1 84 ? 16.816 2.761 9.334 1.00 34.56 84 LYS A O 1
ATOM 705 N N . GLU A 1 85 ? 18.745 3.094 8.237 1.00 41.00 85 GLU A N 1
ATOM 706 C CA . GLU A 1 85 ? 19.487 3.666 9.354 1.00 41.00 85 GLU A CA 1
ATOM 707 C C . GLU A 1 85 ? 19.072 5.140 9.400 1.00 41.00 85 GLU A C 1
ATOM 709 O O . GLU A 1 85 ? 19.809 6.069 9.092 1.00 41.00 85 GLU A O 1
ATOM 714 N N . ILE A 1 86 ? 17.823 5.359 9.818 1.00 43.34 86 ILE A N 1
ATOM 715 C CA . ILE A 1 86 ? 17.565 6.390 10.801 1.00 43.34 86 ILE A CA 1
ATOM 716 C C . ILE A 1 86 ? 18.690 6.151 11.831 1.00 43.34 86 ILE A C 1
ATOM 718 O O . ILE A 1 86 ? 18.781 5.033 12.347 1.00 43.34 86 ILE A O 1
ATOM 722 N N . SER A 1 87 ? 19.602 7.121 12.022 1.00 48.19 87 SER A N 1
ATOM 723 C CA . SER A 1 87 ? 20.759 6.941 12.918 1.00 48.19 87 SER A CA 1
ATOM 724 C C . SER A 1 87 ? 20.274 6.288 14.203 1.00 48.19 87 SER A C 1
ATOM 726 O O . SER A 1 87 ? 19.146 6.547 14.620 1.00 48.19 87 SER A O 1
ATOM 728 N N . THR A 1 88 ? 21.050 5.418 14.838 1.00 50.56 88 THR A N 1
ATOM 729 C CA . THR A 1 88 ? 20.613 4.871 16.125 1.00 50.56 88 THR A CA 1
ATOM 730 C C . THR A 1 88 ? 20.223 5.998 17.080 1.00 50.56 88 THR A C 1
ATOM 732 O O . THR A 1 88 ? 19.269 5.800 17.814 1.00 50.56 88 THR A O 1
ATOM 735 N N . GLU A 1 89 ? 20.792 7.211 16.988 1.00 52.41 89 GLU A N 1
ATOM 736 C CA . GLU A 1 89 ? 20.285 8.415 17.672 1.00 52.41 89 GLU A CA 1
ATOM 737 C C . GLU A 1 89 ? 18.954 8.968 17.141 1.00 52.41 89 GLU A C 1
ATOM 739 O O . GLU A 1 89 ? 18.170 9.484 17.923 1.00 52.41 89 GLU A O 1
ATOM 744 N N . ALA A 1 90 ? 18.663 8.908 15.845 1.00 54.19 90 ALA A N 1
ATOM 745 C CA . ALA A 1 90 ? 17.374 9.300 15.280 1.00 54.19 90 ALA A CA 1
ATOM 746 C C . ALA A 1 90 ? 16.286 8.225 15.488 1.00 54.19 90 ALA A C 1
ATOM 748 O O . ALA A 1 90 ? 15.123 8.578 15.636 1.00 54.19 90 ALA A O 1
ATOM 749 N N . LEU A 1 91 ? 16.632 6.932 15.560 1.00 49.28 91 LEU A N 1
ATOM 750 C CA . LEU A 1 91 ? 15.722 5.820 15.852 1.00 49.28 91 LEU A CA 1
ATOM 751 C C . LEU A 1 91 ? 15.475 5.801 17.327 1.00 49.28 91 LEU A C 1
ATOM 753 O O . LEU A 1 91 ? 14.330 5.676 17.717 1.00 49.28 91 LEU A O 1
ATOM 757 N N . THR A 1 92 ? 16.516 5.966 18.140 1.00 56.47 92 THR A N 1
ATOM 758 C CA . THR A 1 92 ? 16.320 6.197 19.562 1.00 56.47 92 THR A CA 1
ATOM 759 C C . THR A 1 92 ? 15.563 7.489 19.750 1.00 56.47 92 THR A C 1
ATOM 761 O O . THR A 1 92 ? 14.574 7.411 20.425 1.00 56.47 92 THR A O 1
ATOM 764 N N . LYS A 1 93 ? 15.820 8.616 19.078 1.00 59.41 93 LYS A N 1
ATOM 765 C CA . LYS A 1 93 ? 14.950 9.805 19.206 1.00 59.41 93 LYS A CA 1
ATOM 766 C C . LYS A 1 93 ? 13.528 9.602 18.695 1.00 59.41 93 LYS A C 1
ATOM 768 O O . LYS A 1 93 ? 12.634 10.184 19.276 1.00 59.41 93 LYS A O 1
ATOM 773 N N . ILE A 1 94 ? 13.266 8.808 17.657 1.00 60.81 94 ILE A N 1
ATOM 774 C CA . ILE A 1 94 ? 11.898 8.528 17.182 1.00 60.81 94 ILE A CA 1
ATOM 775 C C . ILE A 1 94 ? 11.208 7.512 18.097 1.00 60.81 94 ILE A C 1
ATOM 777 O O . ILE A 1 94 ? 10.041 7.690 18.408 1.00 60.81 94 ILE A O 1
ATOM 781 N N . LEU A 1 95 ? 11.907 6.481 18.570 1.00 54.06 95 LEU A N 1
ATOM 782 C CA . LEU A 1 95 ? 11.421 5.479 19.526 1.00 54.06 95 LEU A CA 1
ATOM 783 C C . LEU A 1 95 ? 11.300 6.046 20.936 1.00 54.06 95 LEU A C 1
ATOM 785 O O . LEU A 1 95 ? 10.418 5.626 21.667 1.00 54.06 95 LEU A O 1
ATOM 789 N N . GLN A 1 96 ? 12.159 6.989 21.299 1.00 54.22 96 GLN A N 1
ATOM 790 C CA . GLN A 1 96 ? 12.172 7.740 22.544 1.00 54.22 96 GLN A CA 1
ATOM 791 C C . GLN A 1 96 ? 11.134 8.834 22.454 1.00 54.22 96 GLN A C 1
ATOM 793 O O . GLN A 1 96 ? 10.306 8.847 23.326 1.00 54.22 96 GLN A O 1
ATOM 798 N N . ASN A 1 97 ? 10.977 9.568 21.349 1.00 54.50 97 ASN A N 1
ATOM 799 C CA . ASN A 1 97 ? 9.786 10.394 21.136 1.00 54.50 97 ASN A CA 1
ATOM 800 C C . ASN A 1 97 ? 8.511 9.539 21.135 1.00 54.50 97 ASN A C 1
ATOM 802 O O . ASN A 1 97 ? 7.538 9.960 21.722 1.00 54.50 97 ASN A O 1
ATOM 806 N N . LEU A 1 98 ? 8.474 8.327 20.570 1.00 48.75 98 LEU A N 1
ATOM 807 C CA . LEU A 1 98 ? 7.308 7.426 20.653 1.00 48.75 98 LEU A CA 1
ATOM 808 C C . LEU A 1 98 ? 7.092 6.862 22.071 1.00 48.75 98 LEU A C 1
ATOM 810 O O . LEU A 1 98 ? 5.953 6.640 22.479 1.00 48.75 98 LEU A O 1
ATOM 814 N N . ALA A 1 99 ? 8.162 6.608 22.826 1.00 50.03 99 ALA A N 1
ATOM 815 C CA . ALA A 1 99 ? 8.123 6.149 24.215 1.00 50.03 99 ALA A CA 1
ATOM 816 C C . ALA A 1 99 ? 7.849 7.296 25.201 1.00 50.03 99 ALA A C 1
ATOM 818 O O . ALA A 1 99 ? 7.252 7.062 26.245 1.00 50.03 99 ALA A O 1
ATOM 819 N N . ASP A 1 100 ? 8.215 8.519 24.839 1.00 42.97 100 ASP A N 1
ATOM 820 C CA . ASP A 1 100 ? 8.008 9.770 25.554 1.00 42.97 100 ASP A CA 1
ATOM 821 C C . ASP A 1 100 ? 6.610 10.309 25.214 1.00 42.97 100 ASP A C 1
ATOM 823 O O . ASP A 1 100 ? 5.903 10.723 26.116 1.00 42.97 100 ASP A O 1
ATOM 827 N N . PHE A 1 101 ? 6.084 10.099 23.998 1.00 45.03 101 PHE A N 1
ATOM 828 C CA . PHE A 1 101 ? 4.650 10.211 23.679 1.00 45.03 101 PHE A CA 1
ATOM 829 C C . PHE A 1 101 ? 3.821 9.189 24.470 1.00 45.03 101 PHE A C 1
ATOM 831 O O . PHE A 1 101 ? 2.702 9.497 24.879 1.00 45.03 101 PHE A O 1
ATOM 838 N N . LYS A 1 102 ? 4.366 7.994 24.750 1.00 45.00 102 LYS A N 1
ATOM 839 C CA . LYS A 1 102 ? 3.771 7.038 25.706 1.00 45.00 102 LYS A CA 1
ATOM 840 C C . LYS A 1 102 ? 3.930 7.451 27.175 1.00 45.00 102 LYS A C 1
ATOM 842 O O . LYS A 1 102 ? 3.224 6.885 28.008 1.00 45.00 102 LYS A O 1
ATOM 847 N N . ARG A 1 103 ? 4.843 8.370 27.513 1.00 44.31 103 ARG A N 1
ATOM 848 C CA . ARG A 1 103 ? 5.079 8.835 28.894 1.00 44.31 103 ARG A CA 1
ATOM 849 C C . ARG A 1 103 ? 4.436 10.189 29.201 1.00 44.31 103 ARG A C 1
ATOM 851 O O . ARG A 1 103 ? 4.116 10.417 30.361 1.00 44.31 103 ARG A O 1
ATOM 858 N N . GLU A 1 104 ? 4.181 11.033 28.203 1.00 39.97 104 GLU A N 1
ATOM 859 C CA . GLU A 1 104 ? 3.635 12.385 28.392 1.00 39.97 104 GLU A CA 1
ATOM 860 C C . GLU A 1 104 ? 2.262 12.623 27.759 1.00 39.97 104 GLU A C 1
ATOM 862 O O . GLU A 1 104 ? 1.587 13.573 28.150 1.00 39.97 104 GLU A O 1
ATOM 867 N N . SER A 1 105 ? 1.752 11.729 26.907 1.00 42.19 105 SER A N 1
ATOM 868 C CA . SER A 1 105 ? 0.302 11.659 26.705 1.00 42.19 105 SER A CA 1
ATOM 869 C C . SER A 1 105 ? -0.246 10.576 27.618 1.00 42.19 105 SER A C 1
ATOM 871 O O . SER A 1 105 ? 0.226 9.438 27.628 1.00 42.19 105 SER A O 1
ATOM 873 N N . ARG A 1 106 ? -1.237 10.938 28.430 1.00 40.34 106 ARG A N 1
ATOM 874 C CA . ARG A 1 106 ? -2.103 9.986 29.118 1.00 40.34 106 ARG A CA 1
ATOM 875 C C . ARG A 1 106 ? -2.667 9.068 28.035 1.00 40.34 106 ARG A C 1
ATOM 877 O O . ARG A 1 106 ? -3.627 9.439 27.387 1.00 40.34 106 ARG A O 1
ATOM 884 N N . GLN A 1 107 ? -2.047 7.921 27.789 1.00 43.03 107 GLN A N 1
ATOM 885 C CA . GLN A 1 107 ? -2.595 6.880 26.932 1.00 43.03 107 GLN A CA 1
ATOM 886 C C . GLN A 1 107 ? -3.607 6.115 27.791 1.00 43.03 107 GLN A C 1
ATOM 888 O O . GLN A 1 107 ? -3.190 5.261 28.584 1.00 43.03 107 GLN A O 1
ATOM 893 N N . PRO A 1 108 ? -4.928 6.363 27.702 1.00 43.50 108 PRO A N 1
ATOM 894 C CA . PRO A 1 108 ? -5.873 5.353 28.130 1.00 43.50 108 PRO A CA 1
ATOM 895 C C . PRO A 1 108 ? -5.678 4.176 27.173 1.00 43.50 108 PRO A C 1
ATOM 897 O O . PRO A 1 108 ? -6.138 4.214 26.044 1.00 43.50 108 PRO A O 1
ATOM 900 N N . ASN A 1 109 ? -4.897 3.179 27.599 1.00 58.03 109 ASN A N 1
ATOM 901 C CA . ASN A 1 109 ? -4.661 1.885 26.952 1.00 58.03 109 ASN A CA 1
ATOM 902 C C . ASN A 1 109 ? -5.521 1.653 25.689 1.00 58.03 109 ASN A C 1
ATOM 904 O O . ASN A 1 109 ? -6.623 1.127 25.811 1.00 58.03 109 ASN A O 1
ATOM 908 N N . LEU A 1 110 ? -5.038 2.011 24.490 1.00 60.53 110 LEU A N 1
ATOM 909 C CA . LEU A 1 110 ? -5.813 1.928 23.234 1.00 60.53 110 LEU A CA 1
ATOM 910 C C . LEU A 1 110 ? -6.461 0.548 23.003 1.00 60.53 110 LEU A C 1
ATOM 912 O O . LEU A 1 110 ? -7.532 0.449 22.415 1.00 60.53 110 LEU A O 1
ATOM 916 N N . LYS A 1 111 ? -5.849 -0.522 23.529 1.00 59.09 111 LYS A N 1
ATOM 917 C CA . LYS A 1 111 ? -6.434 -1.873 23.551 1.00 59.09 111 LYS A CA 1
ATOM 918 C C . LYS A 1 111 ? -7.680 -1.980 24.442 1.00 59.09 111 LYS A C 1
ATOM 920 O O . LYS A 1 111 ? -8.696 -2.500 24.000 1.00 59.09 111 LYS A O 1
ATOM 925 N N . LYS A 1 112 ? -7.632 -1.422 25.654 1.00 63.62 112 LYS A N 1
ATOM 926 C CA . LYS A 1 112 ? -8.789 -1.315 26.559 1.00 63.62 112 LYS A CA 1
ATOM 927 C C . LYS A 1 112 ? -9.882 -0.441 25.948 1.00 63.62 112 LYS A C 1
ATOM 929 O O . LYS A 1 112 ? -11.061 -0.700 26.145 1.00 63.62 112 LYS A O 1
ATOM 934 N N . LEU A 1 113 ? -9.483 0.584 25.196 1.00 63.94 113 LEU A N 1
ATOM 935 C CA . LEU A 1 113 ? -10.408 1.453 24.489 1.00 63.94 113 LEU A CA 1
ATOM 936 C C . LEU A 1 113 ? -11.116 0.698 23.352 1.00 63.94 113 LEU A C 1
ATOM 938 O O . LEU A 1 113 ? -12.334 0.755 23.276 1.00 63.94 113 LEU A O 1
ATOM 942 N N . SER A 1 114 ? -10.403 -0.109 22.553 1.00 61.91 114 SER A N 1
ATOM 943 C CA . SER A 1 114 ? -11.045 -0.984 21.555 1.00 61.91 114 SER A CA 1
ATOM 944 C C . SER A 1 114 ? -11.951 -2.059 22.158 1.00 61.91 114 SER A C 1
ATOM 946 O O . SER A 1 114 ? -12.948 -2.408 21.543 1.00 61.91 114 SER A O 1
ATOM 948 N N . GLU A 1 115 ? -11.651 -2.554 23.362 1.00 69.69 115 GLU A N 1
ATOM 949 C CA . GLU A 1 115 ? -12.523 -3.492 24.090 1.00 69.69 115 GLU A CA 1
ATOM 950 C C . GLU A 1 115 ? -13.838 -2.841 24.555 1.00 69.69 115 GLU A C 1
ATOM 952 O O . GLU A 1 115 ? -14.813 -3.542 24.808 1.00 69.69 115 GLU A O 1
ATOM 957 N N . GLN A 1 116 ? -13.881 -1.508 24.670 1.00 71.62 116 GLN A N 1
ATOM 958 C CA . GLN A 1 116 ? -15.096 -0.770 25.017 1.00 71.62 116 GLN A CA 1
ATOM 959 C C . GLN A 1 116 ? -16.007 -0.506 23.820 1.00 71.62 116 GLN A C 1
ATOM 961 O O . GLN A 1 116 ? -17.173 -0.179 24.044 1.00 71.62 116 GLN A O 1
ATOM 966 N N . PHE A 1 117 ? -15.514 -0.633 22.584 1.00 79.94 117 PHE A N 1
ATOM 967 C CA . PHE A 1 117 ? -16.360 -0.523 21.396 1.00 79.94 117 PHE A CA 1
ATOM 968 C C . PHE A 1 117 ? -17.262 -1.744 21.284 1.00 79.94 117 PHE A C 1
ATOM 970 O O . PHE A 1 117 ? -16.797 -2.883 21.303 1.00 79.94 117 PHE A O 1
ATOM 977 N N . VAL A 1 118 ? -18.548 -1.502 21.047 1.00 79.44 118 VAL A N 1
ATOM 978 C CA . VAL A 1 118 ? -19.487 -2.553 20.639 1.00 79.44 118 VAL A CA 1
ATOM 979 C C . VAL A 1 118 ? -19.602 -2.519 19.115 1.00 79.44 118 VAL A C 1
ATOM 981 O O . VAL A 1 118 ? -20.664 -2.275 18.548 1.00 79.44 118 VAL A O 1
ATOM 984 N N . LEU A 1 119 ? -18.462 -2.698 18.444 1.00 83.88 119 LEU A N 1
ATOM 985 C CA . LEU A 1 119 ? -18.356 -2.637 16.991 1.00 83.88 119 LEU A CA 1
ATOM 986 C C . LEU A 1 119 ? -17.513 -3.795 16.464 1.00 83.88 119 LEU A C 1
ATOM 988 O O . LEU A 1 119 ? -16.360 -3.979 16.851 1.00 83.88 119 LEU A O 1
ATOM 992 N N . GLU A 1 120 ? -18.085 -4.556 15.538 1.00 82.69 120 GLU A N 1
ATOM 993 C CA . GLU A 1 120 ? -17.349 -5.583 14.810 1.00 82.69 120 GLU A CA 1
ATOM 994 C C . GLU A 1 120 ? -16.407 -4.963 13.777 1.00 82.69 120 GLU A C 1
ATOM 996 O O . GLU A 1 120 ? -16.668 -3.899 13.204 1.00 82.69 120 GLU A O 1
ATOM 1001 N N . LYS A 1 121 ? -15.313 -5.671 13.492 1.00 87.00 121 LYS A N 1
ATOM 1002 C CA . LYS A 1 121 ? -14.365 -5.283 12.449 1.00 87.00 121 LYS A CA 1
ATOM 1003 C C . LYS A 1 121 ? -15.063 -5.177 11.098 1.00 87.00 121 LYS A C 1
ATOM 1005 O O . LYS A 1 121 ? -15.956 -5.963 10.776 1.00 87.00 121 LYS A O 1
ATOM 1010 N N . PHE A 1 122 ? -14.649 -4.204 10.295 1.00 83.31 122 PHE A N 1
ATOM 1011 C CA . PHE A 1 122 ? -15.263 -3.993 8.995 1.00 83.31 122 PHE A CA 1
ATOM 1012 C C . PHE A 1 122 ? -14.978 -5.178 8.070 1.00 83.31 122 PHE A C 1
ATOM 1014 O O . PHE A 1 122 ? -13.826 -5.450 7.726 1.00 83.31 122 PHE A O 1
ATOM 1021 N N . THR A 1 123 ? -16.040 -5.829 7.590 1.00 75.19 123 THR A N 1
ATOM 1022 C CA . THR A 1 123 ? -15.941 -6.810 6.510 1.00 75.19 123 THR A CA 1
ATOM 1023 C C . THR A 1 123 ? -16.774 -6.365 5.316 1.00 75.19 123 THR A C 1
ATOM 1025 O O . THR A 1 123 ? -17.898 -5.886 5.452 1.00 75.19 123 THR A O 1
ATOM 1028 N N . LYS A 1 124 ? -16.260 -6.602 4.105 1.00 68.75 124 LYS A N 1
ATOM 1029 C CA . LYS A 1 124 ? -16.962 -6.293 2.844 1.00 68.75 124 LYS A CA 1
ATOM 1030 C C . LYS A 1 124 ? -18.281 -7.064 2.660 1.00 68.75 124 LYS A C 1
ATOM 1032 O O . LYS A 1 124 ? -18.993 -6.814 1.693 1.00 68.75 124 LYS A O 1
ATOM 1037 N N . LYS A 1 125 ? -18.572 -8.046 3.522 1.00 64.12 125 LYS A N 1
ATOM 1038 C CA . LYS A 1 125 ? -19.678 -9.000 3.361 1.00 64.12 125 LYS A CA 1
ATOM 1039 C C . LYS A 1 125 ? -20.907 -8.663 4.205 1.00 64.12 125 LYS A C 1
ATOM 1041 O O . LYS A 1 125 ? -21.991 -9.107 3.844 1.00 64.12 125 LYS A O 1
ATOM 1046 N N . THR A 1 126 ? -20.755 -7.933 5.310 1.00 55.81 126 THR A N 1
ATOM 1047 C CA . THR A 1 126 ? -21.782 -7.889 6.367 1.00 55.81 126 THR A CA 1
ATOM 1048 C C . THR A 1 126 ? -22.495 -6.545 6.520 1.00 55.81 126 THR A C 1
ATOM 1050 O O . THR A 1 126 ? -23.601 -6.525 7.053 1.00 55.81 126 THR A O 1
ATOM 1053 N N . SER A 1 127 ? -21.942 -5.431 6.025 1.00 62.41 127 SER A N 1
ATOM 1054 C CA . SER A 1 127 ? -22.542 -4.104 6.247 1.00 62.41 127 SER A CA 1
ATOM 1055 C C . SER A 1 127 ? -22.198 -3.085 5.157 1.00 62.41 127 SER A C 1
ATOM 1057 O O . SER A 1 127 ? -21.135 -3.127 4.539 1.00 62.41 127 SER A O 1
ATOM 1059 N N . SER A 1 128 ? -23.106 -2.128 4.929 1.00 81.44 128 SER A N 1
ATOM 1060 C CA . SER A 1 128 ? -22.809 -0.947 4.112 1.00 81.44 128 SER A CA 1
ATOM 1061 C C . SER A 1 128 ? -21.665 -0.156 4.749 1.00 81.44 128 SER A C 1
ATOM 1063 O O . SER A 1 128 ? -21.754 0.188 5.928 1.00 81.44 128 SER A O 1
ATOM 1065 N N . VAL A 1 129 ? -20.626 0.186 3.975 1.00 84.44 129 VAL A N 1
ATOM 1066 C CA . VAL A 1 129 ? -19.470 0.957 4.474 1.00 84.44 129 VAL A CA 1
ATOM 1067 C C . VAL A 1 129 ? -19.893 2.264 5.146 1.00 84.44 129 VAL A C 1
ATOM 1069 O O . VAL A 1 129 ? -19.337 2.641 6.171 1.00 84.44 129 VAL A O 1
ATOM 1072 N N . THR A 1 130 ? -20.917 2.934 4.611 1.00 85.25 130 THR A N 1
ATOM 1073 C CA . THR A 1 130 ? -21.420 4.199 5.156 1.00 85.25 130 THR A CA 1
ATOM 1074 C C . THR A 1 130 ? -22.097 4.006 6.504 1.00 85.25 130 THR A C 1
ATOM 1076 O O . THR A 1 130 ? -21.908 4.819 7.403 1.00 85.25 130 THR A O 1
ATOM 1079 N N . GLN A 1 131 ? -22.851 2.918 6.665 1.00 84.94 131 GLN A N 1
ATOM 1080 C CA . GLN A 1 131 ? -23.521 2.604 7.923 1.00 84.94 131 GLN A CA 1
ATOM 1081 C C . GLN A 1 131 ? -22.516 2.158 8.983 1.00 84.94 131 GLN A C 1
ATOM 1083 O O . GLN A 1 131 ? -22.584 2.614 10.117 1.00 84.94 131 GLN A O 1
ATOM 1088 N N . TRP A 1 132 ? -21.554 1.318 8.603 1.00 89.44 132 TRP A N 1
ATOM 1089 C CA . TRP A 1 132 ? -20.487 0.891 9.500 1.00 89.44 132 TRP A CA 1
ATOM 1090 C C . TRP A 1 132 ? -19.650 2.088 9.978 1.00 89.44 132 TRP A C 1
ATOM 1092 O O . TRP A 1 132 ? -19.411 2.235 11.171 1.00 89.44 132 TRP A O 1
ATOM 1102 N N . MET A 1 133 ? -19.290 2.996 9.065 1.00 90.56 133 MET A N 1
ATOM 1103 C CA . MET A 1 133 ? -18.535 4.210 9.387 1.00 90.56 133 MET A CA 1
ATOM 1104 C C . MET A 1 133 ? -19.311 5.150 10.318 1.00 90.56 133 MET A C 1
ATOM 1106 O O . MET A 1 133 ? -18.733 5.732 11.229 1.00 90.56 133 MET A O 1
ATOM 1110 N N . PHE A 1 134 ? -20.626 5.273 10.123 1.00 89.19 134 PHE A N 1
ATOM 1111 C CA . PHE A 1 134 ? -21.480 6.043 11.025 1.00 89.19 134 PHE A CA 1
ATOM 1112 C C . PHE A 1 134 ? -21.495 5.455 12.445 1.00 89.19 134 PHE A C 1
ATOM 1114 O O . PHE A 1 134 ? -21.377 6.199 13.415 1.00 89.19 134 PHE A O 1
ATOM 1121 N N . ILE A 1 135 ? -21.598 4.127 12.575 1.00 87.62 135 ILE A N 1
ATOM 1122 C CA . ILE A 1 135 ? -21.560 3.454 13.883 1.00 87.62 135 ILE A CA 1
ATOM 1123 C C . ILE A 1 135 ? -20.181 3.628 14.532 1.00 87.62 135 ILE A C 1
ATOM 1125 O O . ILE A 1 135 ? -20.108 3.901 15.725 1.00 87.62 135 ILE A O 1
ATOM 1129 N N . PHE A 1 136 ? -19.099 3.541 13.754 1.00 90.38 136 PHE A N 1
ATOM 1130 C CA . PHE A 1 136 ? -17.746 3.807 14.243 1.00 90.38 136 PHE A CA 1
ATOM 1131 C C . PHE A 1 136 ? -17.609 5.213 14.838 1.00 90.38 136 PHE A C 1
ATOM 1133 O O . PHE A 1 136 ? -17.140 5.351 15.963 1.00 90.38 136 PHE A O 1
ATOM 1140 N N . GLU A 1 137 ? -18.068 6.250 14.134 1.00 90.75 137 GLU A N 1
ATOM 1141 C CA . GLU A 1 137 ? -18.021 7.625 14.648 1.00 90.75 137 GLU A CA 1
ATOM 1142 C C . GLU A 1 137 ? -18.899 7.820 15.887 1.00 90.75 137 GLU A C 1
ATOM 1144 O O . GLU A 1 137 ? -18.483 8.496 16.827 1.00 90.75 137 GLU A O 1
ATOM 1149 N N . ALA A 1 138 ? -20.085 7.206 15.916 1.00 88.50 138 ALA A N 1
ATOM 1150 C CA . ALA A 1 138 ? -20.962 7.249 17.081 1.00 88.50 138 ALA A CA 1
ATOM 1151 C C . ALA A 1 138 ? -20.305 6.598 18.309 1.00 88.50 138 ALA A C 1
ATOM 1153 O O . ALA A 1 138 ? -20.392 7.136 19.412 1.00 88.50 138 ALA A O 1
ATOM 1154 N N . GLU A 1 139 ? -19.604 5.478 18.117 1.00 86.25 139 GLU A N 1
ATOM 1155 C CA . GLU A 1 139 ? -18.851 4.817 19.181 1.00 86.25 139 GLU A CA 1
ATOM 1156 C C . GLU A 1 139 ? -17.633 5.639 19.623 1.00 86.25 139 GLU A C 1
ATOM 1158 O O . GLU A 1 139 ? -17.406 5.750 20.826 1.00 86.25 139 GLU A O 1
ATOM 1163 N N . CYS A 1 140 ? -16.910 6.286 18.698 1.00 87.06 140 CYS A N 1
ATOM 1164 C CA . CYS A 1 140 ? -15.856 7.248 19.035 1.00 87.06 140 CYS A CA 1
ATOM 1165 C C . CYS A 1 140 ? -16.391 8.368 19.938 1.00 87.06 140 CYS A C 1
ATOM 1167 O O . CYS A 1 140 ? -15.819 8.623 20.994 1.00 87.06 140 CYS A O 1
ATOM 1169 N N . SER A 1 141 ? -17.528 8.977 19.592 1.00 87.69 141 SER A N 1
ATOM 1170 C CA . SER A 1 141 ? -18.155 9.998 20.440 1.00 87.69 141 SER A CA 1
ATOM 1171 C C . SER A 1 141 ? -18.650 9.437 21.778 1.00 87.69 141 SER A C 1
ATOM 1173 O O . SER A 1 141 ? -18.536 10.105 22.802 1.00 87.69 141 SER A O 1
ATOM 1175 N N . ARG A 1 142 ? -19.165 8.200 21.812 1.00 87.12 142 ARG A N 1
ATOM 1176 C CA . ARG A 1 142 ? -19.669 7.568 23.046 1.00 87.12 142 ARG A CA 1
ATOM 1177 C C . ARG A 1 142 ? -18.577 7.378 24.098 1.00 87.12 142 ARG A C 1
ATOM 1179 O O . ARG A 1 142 ? -18.856 7.471 25.292 1.00 87.12 142 ARG A O 1
ATOM 1186 N N . ILE A 1 143 ? -17.358 7.078 23.666 1.00 81.88 143 ILE A N 1
ATOM 1187 C CA . ILE A 1 143 ? -16.213 6.818 24.550 1.00 81.88 143 ILE A CA 1
ATOM 1188 C C . ILE A 1 143 ? -15.287 8.036 24.716 1.00 81.88 143 ILE A C 1
ATOM 1190 O O . ILE A 1 143 ? -14.308 7.942 25.454 1.00 81.88 143 ILE A O 1
ATOM 1194 N N . GLY A 1 144 ? -15.589 9.158 24.052 1.00 79.38 144 GLY A N 1
ATOM 1195 C CA . GLY A 1 144 ? -14.832 10.410 24.154 1.00 79.38 144 GLY A CA 1
ATOM 1196 C C . GLY A 1 144 ? -13.572 10.483 23.286 1.00 79.38 144 GLY A C 1
ATOM 1197 O O . GLY A 1 144 ? -12.634 11.183 23.647 1.00 79.38 144 GLY A O 1
ATOM 1198 N N . VAL A 1 145 ? -13.527 9.753 22.168 1.00 83.00 145 VAL A N 1
ATOM 1199 C CA . VAL A 1 145 ? -12.490 9.897 21.135 1.00 83.00 145 VAL A CA 1
ATOM 1200 C C . VAL A 1 145 ? -12.954 10.945 20.132 1.00 83.00 145 VAL A C 1
ATOM 1202 O O . VAL A 1 145 ? -13.627 10.636 19.145 1.00 83.00 145 VAL A O 1
ATOM 1205 N N . ASP A 1 146 ? -12.609 12.199 20.405 1.00 79.50 146 ASP A N 1
ATOM 1206 C CA . ASP A 1 146 ? -13.027 13.343 19.593 1.00 79.50 146 ASP A CA 1
ATOM 1207 C C . ASP A 1 146 ? -11.920 13.849 18.664 1.00 79.50 146 ASP A C 1
ATOM 1209 O O . ASP A 1 146 ? -12.225 14.352 17.578 1.00 79.50 146 ASP A O 1
ATOM 1213 N N . GLU A 1 147 ? -10.653 13.651 19.035 1.00 80.12 147 GLU A N 1
ATOM 1214 C CA . GLU A 1 147 ? -9.504 14.087 18.247 1.00 80.12 147 GLU A CA 1
ATOM 1215 C C . GLU A 1 147 ? -9.314 13.238 16.985 1.00 80.12 147 GLU A C 1
ATOM 1217 O O . GLU A 1 147 ? -9.355 12.006 17.016 1.00 80.12 147 GLU A O 1
ATOM 1222 N N . ASP A 1 148 ? -9.043 13.899 15.860 1.00 83.19 148 ASP A N 1
ATOM 1223 C CA . ASP A 1 148 ? -8.863 13.237 14.565 1.00 83.19 148 ASP A CA 1
ATOM 1224 C C . ASP A 1 148 ? -7.709 12.229 14.578 1.00 83.19 148 ASP A C 1
ATOM 1226 O O . ASP A 1 148 ? -7.835 11.125 14.047 1.00 83.19 148 ASP A O 1
ATOM 1230 N N . ILE A 1 149 ? -6.608 12.572 15.250 1.00 79.44 149 ILE A N 1
ATOM 1231 C CA . ILE A 1 149 ? -5.440 11.696 15.387 1.00 79.44 149 ILE A CA 1
ATOM 1232 C C . ILE A 1 149 ? -5.823 10.419 16.145 1.00 79.44 149 ILE A C 1
ATOM 1234 O O . ILE A 1 149 ? -5.477 9.315 15.717 1.00 79.44 149 ILE A O 1
ATOM 1238 N N . GLU A 1 150 ? -6.565 10.547 17.246 1.00 79.62 150 GLU A N 1
ATOM 1239 C CA . GLU A 1 150 ? -7.024 9.407 18.041 1.00 79.62 150 GLU A CA 1
ATOM 1240 C C . GLU A 1 150 ? -8.025 8.546 17.263 1.00 79.62 150 GLU A C 1
ATOM 1242 O O . GLU A 1 150 ? -7.893 7.320 17.242 1.00 79.62 150 GLU A O 1
ATOM 1247 N N . LYS A 1 151 ? -8.966 9.167 16.536 1.00 85.62 151 LYS A N 1
ATOM 1248 C CA . LYS A 1 151 ? -9.897 8.459 15.642 1.00 85.62 151 LYS A CA 1
ATOM 1249 C C . LYS A 1 151 ? -9.149 7.626 14.611 1.00 85.62 151 LYS A C 1
ATOM 1251 O O . LYS A 1 151 ? -9.456 6.446 14.458 1.00 85.62 151 LYS A O 1
ATOM 1256 N N . ILE A 1 152 ? -8.134 8.191 13.950 1.00 85.19 152 ILE A N 1
ATOM 1257 C CA . ILE A 1 152 ? -7.312 7.473 12.963 1.00 85.19 152 ILE A CA 1
ATOM 1258 C C . ILE A 1 152 ? -6.586 6.288 13.618 1.00 85.19 152 ILE A C 1
ATOM 1260 O O . ILE A 1 152 ? -6.579 5.185 13.068 1.00 85.19 152 ILE A O 1
ATOM 1264 N N . GLN A 1 153 ? -6.012 6.475 14.809 1.00 80.81 153 GLN A N 1
ATOM 1265 C CA . GLN A 1 153 ? -5.308 5.404 15.523 1.00 80.81 153 GLN A CA 1
ATOM 1266 C C . GLN A 1 153 ? -6.237 4.254 15.922 1.00 80.81 153 GLN A C 1
ATOM 1268 O O . GLN A 1 153 ? -5.899 3.083 15.723 1.00 80.81 153 GLN A O 1
ATOM 1273 N N . VAL A 1 154 ? -7.405 4.581 16.472 1.00 84.12 154 VAL A N 1
ATOM 1274 C CA . VAL A 1 154 ? -8.413 3.608 16.904 1.00 84.12 154 VAL A CA 1
ATOM 1275 C C . VAL A 1 154 ? -9.022 2.893 15.702 1.00 84.12 154 VAL A C 1
ATOM 1277 O O . VAL A 1 154 ? -9.197 1.677 15.740 1.00 84.12 154 VAL A O 1
ATOM 1280 N N . PHE A 1 155 ? -9.254 3.611 14.603 1.00 87.94 155 PHE A N 1
ATOM 1281 C CA . PHE A 1 155 ? -9.814 3.071 13.366 1.00 87.94 155 PHE A CA 1
ATOM 1282 C C . PHE A 1 155 ? -9.031 1.862 12.845 1.00 87.94 155 PHE A C 1
ATOM 1284 O O . PHE A 1 155 ? -9.633 0.863 12.454 1.00 87.94 155 PHE A O 1
ATOM 1291 N N . ARG A 1 156 ? -7.694 1.882 12.945 1.00 86.38 156 ARG A N 1
ATOM 1292 C CA . ARG A 1 156 ? -6.828 0.751 12.569 1.00 86.38 156 ARG A CA 1
ATOM 1293 C C . ARG A 1 156 ? -7.219 -0.569 13.242 1.00 86.38 156 ARG A C 1
ATOM 1295 O O . ARG A 1 156 ? -7.072 -1.623 12.630 1.00 86.38 156 ARG A O 1
ATOM 1302 N N . LEU A 1 157 ? -7.682 -0.529 14.493 1.00 85.44 157 LEU A N 1
ATOM 1303 C CA . LEU A 1 157 ? -8.007 -1.725 15.285 1.00 85.44 157 LEU A CA 1
ATOM 1304 C C . LEU A 1 157 ? -9.230 -2.477 14.739 1.00 85.44 157 LEU A C 1
ATOM 1306 O O . LEU A 1 157 ? -9.394 -3.667 15.015 1.00 85.44 157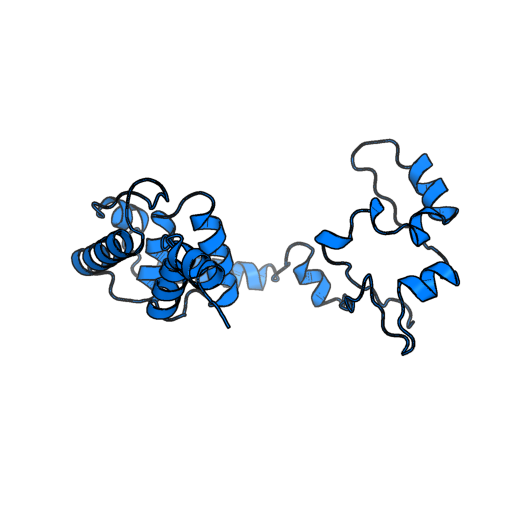 LEU A O 1
ATOM 1310 N N . PHE A 1 158 ? -10.042 -1.801 13.924 1.00 86.31 158 PHE A N 1
ATOM 1311 C CA . PHE A 1 158 ? -11.266 -2.339 13.343 1.00 86.31 158 PHE A CA 1
ATOM 1312 C C . PHE A 1 158 ? -11.128 -2.748 11.870 1.00 86.31 158 PHE A C 1
ATOM 1314 O O . PHE A 1 158 ? -12.129 -3.068 11.224 1.00 86.31 158 PHE A O 1
ATOM 1321 N N . LEU A 1 159 ? -9.904 -2.754 11.331 1.00 86.31 159 LEU A N 1
ATOM 1322 C CA . LEU A 1 159 ? -9.618 -3.112 9.943 1.00 86.31 159 LEU A CA 1
ATOM 1323 C C . LEU A 1 159 ? -8.801 -4.402 9.854 1.00 86.31 159 LEU A C 1
ATOM 1325 O O . LEU A 1 159 ? -7.845 -4.606 10.600 1.00 86.31 159 LEU A O 1
ATOM 1329 N N . GLU A 1 160 ? -9.156 -5.245 8.886 1.00 84.81 160 GLU A N 1
ATOM 1330 C CA . GLU A 1 160 ? -8.467 -6.501 8.576 1.00 84.81 160 GLU A CA 1
ATOM 1331 C C . GLU A 1 160 ? -8.176 -6.639 7.079 1.00 84.81 160 GLU A C 1
ATOM 1333 O O . GLU A 1 160 ? -8.784 -5.965 6.238 1.00 84.81 160 GLU A O 1
ATOM 1338 N N . ASP A 1 161 ? -7.228 -7.522 6.758 1.00 84.19 161 ASP A N 1
ATOM 1339 C CA . ASP A 1 161 ? -6.831 -7.895 5.400 1.00 84.19 161 ASP A CA 1
ATOM 1340 C C . ASP A 1 161 ? -6.632 -6.669 4.487 1.00 84.19 161 ASP A C 1
ATOM 1342 O O . ASP A 1 161 ? -5.928 -5.716 4.823 1.00 84.19 161 ASP A O 1
ATOM 1346 N N . SER A 1 162 ? -7.327 -6.649 3.345 1.00 83.12 162 SER A N 1
ATOM 1347 C CA . SER A 1 162 ? -7.260 -5.572 2.353 1.00 83.12 162 SER A CA 1
ATOM 1348 C C . SER A 1 162 ? -7.608 -4.181 2.902 1.00 83.12 162 SER A C 1
ATOM 1350 O O . SER A 1 162 ? -7.171 -3.175 2.346 1.00 83.12 162 SER A O 1
ATOM 1352 N N . CYS A 1 163 ? -8.384 -4.096 3.987 1.00 84.00 163 CYS A N 1
ATOM 1353 C CA . CYS A 1 163 ? -8.729 -2.819 4.608 1.00 84.00 163 CYS A CA 1
ATOM 1354 C C . CYS A 1 163 ? -7.558 -2.267 5.431 1.00 84.00 163 CYS A C 1
ATOM 1356 O O . CYS A 1 163 ? -7.352 -1.053 5.466 1.00 84.00 163 CYS A O 1
ATOM 1358 N N . LEU A 1 164 ? -6.763 -3.151 6.041 1.00 83.88 164 LEU A N 1
ATOM 1359 C CA . LEU A 1 164 ? -5.540 -2.776 6.743 1.00 83.88 164 LEU A CA 1
ATOM 1360 C C . LEU A 1 164 ? -4.451 -2.327 5.757 1.00 83.88 164 LEU A C 1
ATOM 1362 O O . LEU A 1 164 ? -3.771 -1.333 6.006 1.00 83.88 164 LEU A O 1
ATOM 1366 N N . ASP A 1 165 ? -4.341 -2.986 4.602 1.00 81.62 165 ASP A N 1
ATOM 1367 C CA . ASP A 1 165 ? -3.438 -2.556 3.523 1.00 81.62 165 ASP A CA 1
ATOM 1368 C C . ASP A 1 165 ? -3.807 -1.166 2.987 1.00 81.62 165 ASP A C 1
ATOM 1370 O O . ASP A 1 165 ? -2.939 -0.310 2.774 1.00 81.62 165 ASP A O 1
ATOM 1374 N N . TRP A 1 166 ? -5.108 -0.900 2.832 1.00 89.31 166 TRP A N 1
ATOM 1375 C CA . TRP A 1 166 ? -5.611 0.429 2.490 1.00 89.31 166 TRP A CA 1
ATOM 1376 C C . TRP A 1 166 ? -5.253 1.464 3.563 1.00 89.31 166 TRP A C 1
ATOM 1378 O O . TRP A 1 166 ? -4.779 2.546 3.221 1.00 89.31 166 TRP A O 1
ATOM 1388 N N . TYR A 1 167 ? -5.400 1.126 4.849 1.00 84.69 167 TYR A N 1
ATOM 1389 C CA . TYR A 1 167 ? -5.043 2.019 5.956 1.00 84.69 167 TYR A CA 1
ATOM 1390 C C . TYR A 1 167 ? -3.558 2.387 5.923 1.00 84.69 167 TYR A C 1
ATOM 1392 O O . TYR A 1 167 ? -3.210 3.562 6.016 1.00 84.69 167 TYR A O 1
ATOM 1400 N N . ASN A 1 168 ? -2.680 1.398 5.733 1.00 82.12 168 ASN A N 1
ATOM 1401 C CA . ASN A 1 168 ? -1.239 1.628 5.636 1.00 82.12 168 ASN A CA 1
ATOM 1402 C C . ASN A 1 168 ? -0.897 2.522 4.433 1.00 82.12 168 ASN A C 1
ATOM 1404 O O . ASN A 1 168 ? -0.086 3.439 4.549 1.00 82.12 168 ASN A O 1
ATOM 1408 N N . SER A 1 169 ? -1.568 2.309 3.298 1.00 78.44 169 SER A N 1
ATOM 1409 C CA . SER A 1 169 ? -1.412 3.146 2.102 1.00 78.44 169 SER A CA 1
ATOM 1410 C C . SER A 1 169 ? -1.867 4.589 2.354 1.00 78.44 169 SER A C 1
ATOM 1412 O O . SER A 1 169 ? -1.208 5.543 1.938 1.00 78.44 169 SER A O 1
ATOM 1414 N N . MET A 1 170 ? -2.976 4.761 3.076 1.00 81.19 170 MET A N 1
ATOM 1415 C CA . MET A 1 170 ? -3.522 6.071 3.425 1.00 81.19 170 MET A CA 1
ATOM 1416 C C . MET A 1 170 ? -2.629 6.810 4.428 1.00 81.19 170 MET A C 1
ATOM 1418 O O . MET A 1 170 ? -2.429 8.018 4.298 1.00 81.19 170 MET A O 1
ATOM 1422 N N . LEU A 1 171 ? -2.013 6.081 5.361 1.00 76.75 171 LEU A N 1
ATOM 1423 C CA . LEU A 1 171 ? -1.061 6.630 6.323 1.00 76.75 171 LEU A CA 1
ATOM 1424 C C . LEU A 1 171 ? 0.174 7.216 5.631 1.00 76.75 171 LEU A C 1
ATOM 1426 O O . LEU A 1 171 ? 0.639 8.282 6.021 1.00 76.75 171 LEU A O 1
ATOM 1430 N N . ILE A 1 172 ? 0.676 6.557 4.584 1.00 72.31 172 ILE A N 1
ATOM 1431 C CA . ILE A 1 172 ? 1.796 7.065 3.778 1.00 72.31 172 ILE A CA 1
ATOM 1432 C C . ILE A 1 172 ? 1.377 8.318 3.000 1.00 72.31 172 ILE A C 1
ATOM 1434 O O . ILE A 1 172 ? 2.129 9.286 2.933 1.00 72.31 172 ILE A O 1
ATOM 1438 N N . LYS A 1 173 ? 0.167 8.316 2.431 1.00 73.25 173 LYS A N 1
ATOM 1439 C CA . LYS A 1 173 ? -0.322 9.398 1.568 1.00 73.25 173 LYS A CA 1
ATOM 1440 C C . LYS A 1 173 ? -0.711 10.669 2.334 1.00 73.25 173 LYS A C 1
ATOM 1442 O O . LYS A 1 173 ? -0.501 11.764 1.824 1.00 73.25 173 LYS A O 1
ATOM 1447 N N . HIS A 1 174 ? -1.309 10.532 3.517 1.00 67.69 174 HIS A N 1
ATOM 1448 C CA . HIS A 1 174 ? -1.918 11.646 4.251 1.00 67.69 174 HIS A CA 1
ATOM 1449 C C . HIS A 1 174 ? -1.366 11.834 5.676 1.00 67.69 174 HIS A C 1
ATOM 1451 O O . HIS A 1 174 ? -1.624 12.867 6.283 1.00 67.69 174 HIS A O 1
ATOM 1457 N N . THR A 1 175 ? -0.528 10.935 6.204 1.00 73.75 175 THR A N 1
ATOM 1458 C CA . THR A 1 175 ? 0.005 10.968 7.587 1.00 73.75 175 THR A CA 1
ATOM 1459 C C . THR A 1 175 ? -1.075 10.865 8.679 1.00 73.75 175 THR A C 1
ATOM 1461 O O . THR A 1 175 ? -2.268 11.013 8.419 1.00 73.75 175 THR A O 1
ATOM 1464 N N . ILE A 1 176 ? -0.669 10.581 9.924 1.00 68.94 176 ILE A N 1
ATOM 1465 C CA . ILE A 1 176 ? -1.591 10.445 11.072 1.00 68.94 176 ILE A CA 1
ATOM 1466 C C . ILE A 1 176 ? -2.177 11.793 11.531 1.00 68.94 176 ILE A C 1
ATOM 1468 O O . ILE A 1 176 ? -3.215 11.816 12.175 1.00 68.94 176 ILE A O 1
ATOM 1472 N N . ASN A 1 177 ? -1.526 12.906 11.177 1.00 70.44 177 ASN A N 1
ATOM 1473 C CA . ASN A 1 177 ? -1.936 14.262 11.560 1.00 70.44 177 ASN A CA 1
ATOM 1474 C C . ASN A 1 177 ? -2.979 14.861 10.602 1.00 70.44 177 ASN A C 1
ATOM 1476 O O . ASN A 1 177 ? -3.299 16.042 10.702 1.00 70.44 177 ASN A O 1
ATOM 1480 N N . SER A 1 178 ? -3.449 14.081 9.627 1.00 76.56 178 SER A N 1
ATOM 1481 C CA . SER A 1 178 ? -4.489 14.524 8.702 1.00 76.56 178 SER A CA 1
ATOM 1482 C C . SER A 1 178 ? -5.858 14.572 9.356 1.00 76.56 178 SER A C 1
ATOM 1484 O O . SER A 1 178 ? -6.150 13.824 10.284 1.00 76.56 178 SER A O 1
ATOM 1486 N N . GLU A 1 179 ? -6.728 15.390 8.776 1.00 83.94 179 GLU A N 1
ATOM 1487 C CA . GLU A 1 179 ? -8.128 15.475 9.169 1.00 83.94 179 GLU A CA 1
ATOM 1488 C C . GLU A 1 179 ? -8.852 14.140 8.957 1.00 83.94 179 GLU A C 1
ATOM 1490 O O . GLU A 1 179 ? -8.769 13.517 7.887 1.00 83.94 179 GLU A O 1
ATOM 1495 N N . TRP A 1 180 ? -9.641 13.730 9.950 1.00 89.06 180 TRP A N 1
ATOM 1496 C CA . TRP A 1 180 ? -10.433 12.498 9.899 1.00 89.06 180 TRP A CA 1
ATOM 1497 C C . TRP A 1 180 ? -11.404 12.491 8.711 1.00 89.06 180 TRP A C 1
ATOM 1499 O O . TRP A 1 180 ? -11.653 11.451 8.094 1.00 89.06 180 TRP A O 1
ATOM 1509 N N . CYS A 1 181 ? -11.915 13.664 8.329 1.00 88.19 181 CYS A N 1
ATOM 1510 C CA . CYS A 1 181 ? -12.858 13.818 7.225 1.00 88.19 181 CYS A CA 1
ATOM 1511 C C . CYS A 1 181 ? -12.301 13.274 5.889 1.00 88.19 181 CYS A C 1
ATOM 1513 O O . CYS A 1 181 ? -13.038 12.659 5.110 1.00 88.19 181 CYS A O 1
ATOM 1515 N N . ILE A 1 182 ? -10.990 13.421 5.657 1.00 87.62 182 ILE A N 1
ATOM 1516 C CA . ILE A 1 182 ? -10.291 12.941 4.459 1.00 87.62 182 ILE A CA 1
ATOM 1517 C C . ILE A 1 182 ? -10.250 11.410 4.462 1.00 87.62 182 ILE A C 1
ATOM 1519 O O . ILE A 1 182 ? -10.547 10.769 3.449 1.00 87.62 182 ILE A O 1
ATOM 1523 N N . TRP A 1 183 ? -9.926 10.821 5.614 1.00 89.56 183 TRP A N 1
ATOM 1524 C CA . TRP A 1 183 ? -9.871 9.373 5.813 1.00 89.56 183 TRP A CA 1
ATOM 1525 C C . TRP A 1 183 ? -11.242 8.731 5.624 1.00 89.56 183 TRP A C 1
ATOM 1527 O O . TRP A 1 183 ? -11.381 7.805 4.822 1.00 89.56 183 TRP A O 1
ATOM 1537 N N . LYS A 1 184 ? -12.268 9.279 6.282 1.00 90.75 184 LYS A N 1
ATOM 1538 C CA . LYS A 1 184 ? -13.665 8.851 6.155 1.00 90.75 184 LYS A CA 1
ATOM 1539 C C . LYS A 1 184 ? -14.129 8.842 4.702 1.00 90.75 184 LYS A C 1
ATOM 1541 O O . LYS A 1 184 ? -14.655 7.833 4.226 1.00 90.75 184 LYS A O 1
ATOM 1546 N N . LYS A 1 185 ? -13.945 9.967 4.001 1.00 89.44 185 LYS A N 1
ATOM 1547 C CA . LYS A 1 185 ? -14.372 10.131 2.607 1.00 89.44 185 LYS A CA 1
ATOM 1548 C C . LYS A 1 185 ? -13.679 9.116 1.701 1.00 89.44 185 LYS A C 1
ATOM 1550 O O . LYS A 1 185 ? -14.356 8.376 0.994 1.00 89.44 185 LYS A O 1
ATOM 1555 N N . SER A 1 186 ? -12.352 9.033 1.787 1.00 88.81 186 SER A N 1
ATOM 1556 C CA . SER A 1 186 ? -11.543 8.106 0.988 1.00 88.81 186 SER A CA 1
ATOM 1557 C C . SER A 1 186 ? -11.940 6.644 1.234 1.00 88.81 186 SER A C 1
ATOM 1559 O O . SER A 1 186 ? -12.088 5.860 0.291 1.00 88.81 186 SER A O 1
ATOM 1561 N N . PHE A 1 187 ? -12.185 6.272 2.495 1.00 88.88 187 PHE A N 1
ATOM 1562 C CA . PHE A 1 187 ? -12.597 4.917 2.856 1.00 88.88 187 PHE A CA 1
ATOM 1563 C C . PHE A 1 187 ? -13.966 4.572 2.270 1.00 88.88 187 PHE A C 1
ATOM 1565 O O . PHE A 1 187 ? -14.133 3.531 1.631 1.00 88.88 187 PHE A O 1
ATOM 1572 N N . CYS A 1 188 ? -14.936 5.475 2.425 1.00 87.56 188 CYS A N 1
ATOM 1573 C CA . CYS A 1 188 ? -16.275 5.284 1.885 1.00 87.56 188 CYS A CA 1
ATOM 1574 C C . CYS A 1 188 ? -16.245 5.200 0.354 1.00 87.56 188 CYS A C 1
ATOM 1576 O O . CYS A 1 188 ? -16.839 4.291 -0.204 1.00 87.56 188 CYS A O 1
ATOM 1578 N N . GLU A 1 189 ? -15.513 6.067 -0.345 1.00 86.88 189 GLU A N 1
ATOM 1579 C CA . GLU A 1 189 ? -15.398 6.017 -1.812 1.00 86.88 189 GLU A CA 1
ATOM 1580 C C . GLU A 1 189 ? -14.754 4.721 -2.329 1.00 86.88 189 GLU A C 1
ATOM 1582 O O . GLU A 1 189 ? -15.126 4.225 -3.399 1.00 86.88 189 GLU A O 1
ATOM 1587 N N . THR A 1 190 ? -13.804 4.170 -1.568 1.00 85.50 190 THR A N 1
ATOM 1588 C CA . THR A 1 190 ? -13.092 2.935 -1.919 1.00 85.50 190 THR A CA 1
ATOM 1589 C C . THR A 1 190 ? -13.978 1.702 -1.746 1.00 85.50 190 THR A C 1
ATOM 1591 O O . THR A 1 190 ? -13.955 0.804 -2.588 1.00 85.50 190 THR A O 1
ATOM 1594 N N . TYR A 1 191 ? -14.756 1.652 -0.663 1.00 82.94 191 TYR A N 1
ATOM 1595 C CA . TYR A 1 191 ? -15.495 0.456 -0.251 1.00 82.94 191 TYR A CA 1
ATOM 1596 C C . TYR A 1 191 ? -17.016 0.570 -0.397 1.00 82.94 191 TYR A C 1
ATOM 1598 O O . TYR A 1 191 ? -17.726 -0.386 -0.083 1.00 82.94 191 TYR A O 1
ATOM 1606 N N . VAL A 1 192 ? -17.546 1.698 -0.884 1.00 81.62 192 VAL A N 1
ATOM 1607 C CA . VAL A 1 192 ? -18.970 1.799 -1.214 1.00 81.62 192 VAL A CA 1
ATOM 1608 C C . VAL A 1 192 ? -19.264 0.837 -2.354 1.00 81.62 192 VAL A C 1
ATOM 1610 O O . VAL A 1 192 ? -18.548 0.792 -3.358 1.00 81.62 192 VAL A O 1
ATOM 1613 N N . ASN A 1 193 ? -20.338 0.065 -2.207 1.00 66.44 193 ASN A N 1
ATOM 1614 C CA . ASN A 1 193 ? -20.841 -0.762 -3.289 1.00 66.44 193 ASN A CA 1
ATOM 1615 C C . ASN A 1 193 ? -21.259 0.157 -4.437 1.00 66.44 193 ASN A C 1
ATOM 1617 O O . ASN A 1 193 ? -22.349 0.727 -4.432 1.00 66.44 193 ASN A O 1
ATOM 1621 N N . LYS A 1 194 ? -20.386 0.303 -5.435 1.00 64.19 194 LYS A N 1
ATOM 1622 C CA . LYS A 1 194 ? -20.750 0.896 -6.717 1.00 64.19 194 LYS A CA 1
ATOM 1623 C C . LYS A 1 194 ? -21.651 -0.121 -7.405 1.00 64.19 194 LYS A C 1
ATOM 1625 O O . LYS A 1 194 ? -21.181 -1.038 -8.073 1.00 64.19 194 LYS A O 1
ATOM 1630 N N . SER A 1 195 ? -22.956 -0.003 -7.171 1.00 54.22 195 SER A N 1
ATOM 1631 C CA . SER A 1 195 ? -23.964 -0.737 -7.929 1.00 54.22 195 SER A CA 1
ATOM 1632 C C . SER A 1 195 ? -23.703 -0.541 -9.422 1.00 54.22 195 SER A C 1
ATOM 1634 O O . SER A 1 195 ? -23.144 0.475 -9.827 1.00 54.22 195 SER A O 1
ATOM 1636 N N . TRP A 1 196 ? -24.131 -1.485 -10.261 1.00 59.50 196 TRP A N 1
ATOM 1637 C CA . TRP A 1 196 ? -23.942 -1.468 -11.720 1.00 59.50 196 TRP A CA 1
ATOM 1638 C C . TRP A 1 196 ? -24.513 -0.229 -12.437 1.00 59.50 196 TRP A C 1
ATOM 1640 O O . TRP A 1 196 ? -24.495 -0.175 -13.657 1.00 59.50 196 TRP A O 1
ATOM 1650 N N . THR A 1 197 ? -25.030 0.766 -11.722 1.00 60.03 197 THR A N 1
ATOM 1651 C CA . THR A 1 197 ? -25.625 2.000 -12.233 1.00 60.03 197 THR A CA 1
ATOM 1652 C C . THR A 1 197 ? -24.709 2.781 -13.186 1.00 60.03 197 THR A C 1
ATOM 1654 O O . THR A 1 197 ? -25.192 3.114 -14.263 1.00 60.03 197 THR A O 1
ATOM 1657 N N . PRO A 1 198 ? -23.408 3.022 -12.907 1.00 60.81 198 PRO A N 1
ATOM 1658 C CA . PRO A 1 198 ? -22.525 3.715 -13.853 1.00 60.81 198 PRO A CA 1
ATOM 1659 C C . PRO A 1 198 ? -22.284 2.898 -15.126 1.00 60.81 198 PRO A C 1
ATOM 1661 O O . PRO A 1 198 ? -22.222 3.443 -16.222 1.00 60.81 198 PRO A O 1
ATOM 1664 N N . ILE A 1 199 ? -22.208 1.573 -14.984 1.00 58.78 199 ILE A N 1
ATOM 1665 C CA . ILE A 1 199 ? -22.024 0.640 -16.099 1.00 58.78 199 ILE A CA 1
ATOM 1666 C C . ILE A 1 199 ? -23.302 0.589 -16.946 1.00 58.78 199 ILE A C 1
ATOM 1668 O O . ILE A 1 199 ? -23.241 0.698 -18.163 1.00 58.78 199 ILE A O 1
ATOM 1672 N N . ARG A 1 200 ? -24.478 0.513 -16.314 1.00 58.59 200 ARG A N 1
ATOM 1673 C CA . ARG A 1 200 ? -25.785 0.578 -16.981 1.00 58.59 200 ARG A CA 1
ATOM 1674 C C . ARG A 1 200 ? -25.996 1.914 -17.678 1.00 58.59 200 ARG A C 1
ATOM 1676 O O . ARG A 1 200 ? -26.493 1.912 -18.791 1.00 58.59 200 ARG A O 1
ATOM 1683 N N . TYR A 1 201 ? -25.599 3.025 -17.062 1.00 63.69 201 TYR A N 1
ATOM 1684 C CA . TYR A 1 201 ? -25.629 4.341 -17.696 1.00 63.69 201 TYR A CA 1
ATOM 1685 C C . TYR A 1 201 ? -24.736 4.372 -18.941 1.00 63.69 201 TYR A C 1
ATOM 1687 O O . TYR A 1 201 ? -25.208 4.769 -19.995 1.00 63.69 201 TYR A O 1
ATOM 1695 N N . ALA A 1 202 ? -23.503 3.860 -18.858 1.00 69.88 202 ALA A N 1
ATOM 1696 C CA . ALA A 1 202 ? -22.604 3.759 -20.010 1.00 69.88 202 ALA A CA 1
ATOM 1697 C C . ALA A 1 202 ? -23.152 2.849 -21.129 1.00 69.88 202 ALA A C 1
ATOM 1699 O O . ALA A 1 202 ? -22.994 3.170 -22.301 1.00 69.88 202 ALA A O 1
ATOM 1700 N N . PHE A 1 203 ? -23.838 1.750 -20.791 1.00 64.56 203 PHE A N 1
ATOM 1701 C CA . PHE A 1 203 ? -24.490 0.869 -21.773 1.00 64.56 203 PHE A CA 1
ATOM 1702 C C . PHE A 1 203 ? -25.783 1.448 -22.368 1.00 64.56 203 PHE A C 1
ATOM 1704 O O . PHE A 1 203 ? -26.135 1.117 -23.497 1.00 64.56 203 PHE A O 1
ATOM 1711 N N . LEU A 1 204 ? -26.513 2.273 -21.614 1.00 68.12 204 LEU A N 1
ATOM 1712 C CA . LEU A 1 204 ? -27.771 2.893 -22.043 1.00 68.12 204 LEU A CA 1
ATOM 1713 C C . LEU A 1 204 ? -27.565 4.263 -22.702 1.00 68.12 204 LEU A C 1
ATOM 1715 O O . LEU A 1 204 ? -28.528 4.833 -23.214 1.00 68.12 204 LEU A O 1
ATOM 1719 N N . PHE A 1 205 ? -26.337 4.786 -22.704 1.00 64.69 205 PHE A N 1
ATOM 1720 C CA . PHE A 1 205 ? -25.994 6.040 -23.359 1.00 64.69 205 PHE A CA 1
ATOM 1721 C C . PHE A 1 205 ? -26.081 5.858 -24.882 1.00 64.69 205 PHE A C 1
ATOM 1723 O O . PHE A 1 205 ? -25.198 5.272 -25.508 1.00 64.69 205 PHE A O 1
ATOM 1730 N N . LYS A 1 206 ? -27.179 6.322 -25.484 1.00 54.62 206 LYS A N 1
ATOM 1731 C CA . LYS A 1 206 ? -27.312 6.468 -26.938 1.00 54.62 206 LYS A CA 1
ATOM 1732 C C . LYS A 1 206 ? -27.002 7.916 -27.323 1.00 54.62 206 LYS A C 1
ATOM 1734 O O . LYS A 1 206 ? -27.483 8.824 -26.649 1.00 54.62 206 LYS A O 1
ATOM 1739 N N . TYR A 1 207 ? -26.180 8.067 -28.365 1.00 59.69 207 TYR A N 1
ATOM 1740 C CA . TYR A 1 207 ? -25.829 9.333 -29.022 1.00 59.69 207 TYR A CA 1
ATOM 1741 C C . TYR A 1 207 ? -27.057 10.076 -29.550 1.00 59.69 207 TYR A C 1
ATOM 1743 O O . TYR A 1 207 ? -27.988 9.387 -30.031 1.00 59.69 207 TYR A O 1
#

Foldseek 3Di:
DPPPWDWDDDPVCPPVVNVVVLCPDPVVVVVVVVPDDPPDDDDDDDDQDPSNCVQQADPVGFGAHPPHGTDTDDVVNVCVPPPNCPPPVNVCVVVVVVVVCVVPDPPPPLVVLLVQQPAAADDLPDDALLVSVVSLVVSCVVSVVPDQLSSLVSNCVRYDDVRNVVSVVVCVVANSNHGNVVVSVVSNVVSGPPPCVVVVCVVPDDD

Secondary structure (DSSP, 8-state):
--TT-EEEPPTTT-SGGG-HHHHTSHHHHHHHHH--STT----------HHHHHHHB-TTS-BEETTEEPEEE-TTTHHHHS-----HHHHHHHHHHHHHHHHHS----HHHHHHH---PPP-TTTS-HHHHHHHHHHHHHHHT--SHHHHHHHHGGG--THHHHHHHHHHHHH-TTS-HHHHHHHHHHHHS---SHHHHHHHH---

Radius of gyration: 25.24 Å; chains: 1; bounding box: 60×38×58 Å

Organism: NCBI:txid420089

pLDDT: mean 74.71, std 15.81, range [34.56, 92.38]

Sequence (207 aa):
MKDNEMFSIPDKLQPVKLHDAVMKTHIFQKVR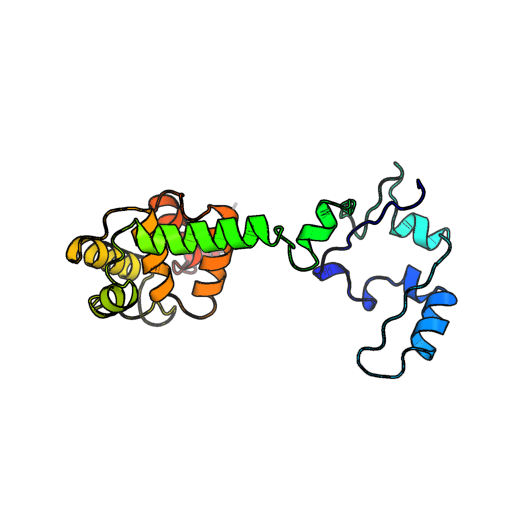TTLQRRHDKRQVWISITPELRDTYFDEDGNIQFKGYLLEEITATTQQQDSTKEISTEALTKILQNLADFKRESRQPNLKKLSEQFVLEKFTKKTSSVTQWMFIFEAECSRIGVDEDIEKIQVFRLFLEDSCLDWYNSMLIKHTINSEWCIWKKSFCETYVNKSWTPIRYAFLFKY